Protein AF-A0A5E4J8G8-F1 (afdb_monomer_lite)

Radius of gyration: 19.4 Å; chains: 1; bounding box: 41×57×47 Å

Secondary structure (DSSP, 8-state):
----GGGSEEEEE-GGGPBPTTTHHHHHTTS-BPPHHHHHIIIIISGGGGGSGGG-SEEEEEEEEE-STTPBP-SEEEEE-TTT--EEEEEPPGGGTT-BSEEEEESS-EEEEETTEEEEE--GGG-EEEES--S-SSEEEEEPTTT--EESS-----TTEEEEEE-SSEEEEEEES-S-GGGTT-EEEESS-TTS-BEEEEETTTHHHHHHHHHHHHHHHH-HHHHHHHHHHHHHS-GGGHHHHHHHHHHHHT-

Structure (mmCIF, N/CA/C/O backbone):
data_AF-A0A5E4J8G8-F1
#
_entry.id   AF-A0A5E4J8G8-F1
#
loop_
_atom_site.group_PDB
_atom_site.id
_atom_site.type_symbol
_atom_site.label_atom_id
_atom_site.label_alt_id
_atom_site.label_comp_id
_atom_site.label_asym_id
_atom_site.label_entity_id
_atom_site.label_seq_id
_atom_site.pdbx_PDB_ins_code
_atom_site.Cartn_x
_atom_site.Cartn_y
_atom_site.Cartn_z
_atom_site.occupancy
_atom_site.B_iso_or_equiv
_atom_site.auth_seq_id
_atom_site.auth_comp_id
_atom_site.auth_asym_id
_atom_site.auth_atom_id
_atom_site.pdbx_PDB_model_num
ATOM 1 N N . MET A 1 1 ? 11.060 -12.277 -26.340 1.00 35.50 1 MET A N 1
ATOM 2 C CA . MET A 1 1 ? 10.698 -11.388 -25.218 1.00 35.50 1 MET A CA 1
ATOM 3 C C . MET A 1 1 ? 11.953 -11.202 -24.374 1.00 35.50 1 MET A C 1
ATOM 5 O O . MET A 1 1 ? 12.345 -12.137 -23.694 1.00 35.50 1 MET A O 1
ATOM 9 N N . GLN A 1 2 ? 12.679 -10.094 -24.555 1.00 32.16 2 GLN A N 1
ATOM 10 C CA . GLN A 1 2 ? 13.928 -9.832 -23.828 1.00 32.16 2 GLN A CA 1
ATOM 11 C C . GLN A 1 2 ? 13.583 -9.299 -22.437 1.00 32.16 2 GLN A C 1
ATOM 13 O O . GLN A 1 2 ? 13.116 -8.170 -22.303 1.00 32.16 2 GLN A O 1
ATOM 18 N N . THR A 1 3 ? 13.793 -10.118 -21.411 1.00 42.59 3 THR A N 1
ATOM 19 C CA . THR A 1 3 ? 13.737 -9.719 -20.004 1.00 42.59 3 THR A CA 1
ATOM 20 C C . THR A 1 3 ? 14.725 -8.572 -19.796 1.00 42.59 3 THR A C 1
ATOM 22 O O . THR A 1 3 ? 15.921 -8.721 -20.042 1.00 42.59 3 THR A O 1
ATOM 25 N N . MET A 1 4 ? 14.235 -7.395 -19.404 1.00 46.62 4 MET A N 1
ATOM 26 C CA . MET A 1 4 ? 15.066 -6.206 -19.210 1.00 46.62 4 MET A CA 1
ATOM 27 C C . MET A 1 4 ? 15.938 -6.343 -17.955 1.00 46.62 4 MET A C 1
ATOM 29 O O . MET A 1 4 ? 15.630 -5.813 -16.897 1.00 46.62 4 MET A O 1
ATOM 33 N N . GLU A 1 5 ? 17.066 -7.037 -18.084 1.00 45.59 5 GLU A N 1
ATOM 34 C CA . GLU A 1 5 ? 18.046 -7.258 -17.009 1.00 45.59 5 GLU A CA 1
ATOM 35 C C . GLU A 1 5 ? 18.854 -6.012 -16.623 1.00 45.59 5 GLU A C 1
ATOM 37 O O . GLU A 1 5 ? 19.586 -6.013 -15.635 1.00 45.59 5 GLU A O 1
ATOM 42 N N . LYS A 1 6 ? 18.757 -4.914 -17.379 1.00 43.12 6 LYS A N 1
ATOM 43 C CA . LYS A 1 6 ? 19.804 -3.887 -17.334 1.00 43.12 6 LYS A CA 1
ATOM 44 C C . LYS A 1 6 ? 19.849 -2.977 -16.101 1.00 43.12 6 LYS A C 1
ATOM 46 O O . LYS A 1 6 ? 20.799 -2.203 -16.033 1.00 43.12 6 LYS A O 1
ATOM 51 N N . ARG A 1 7 ? 18.905 -2.993 -15.145 1.00 53.03 7 ARG A N 1
ATOM 52 C CA . ARG A 1 7 ? 18.887 -1.975 -14.057 1.00 53.03 7 ARG A CA 1
ATOM 53 C C . ARG A 1 7 ? 18.301 -2.412 -12.703 1.00 53.03 7 ARG A C 1
ATOM 55 O O . ARG A 1 7 ? 17.607 -1.633 -12.063 1.00 53.03 7 ARG A O 1
ATOM 62 N N . GLY A 1 8 ? 18.584 -3.627 -12.232 1.00 62.94 8 GLY A N 1
ATOM 63 C CA . GLY A 1 8 ? 18.336 -3.985 -10.820 1.00 62.94 8 GLY A CA 1
ATOM 64 C C . GLY A 1 8 ? 16.870 -4.220 -10.419 1.00 62.94 8 GLY A C 1
ATOM 65 O O . GLY A 1 8 ? 16.613 -4.621 -9.288 1.00 62.94 8 GLY A O 1
ATOM 66 N N . VAL A 1 9 ? 15.928 -4.068 -11.350 1.00 65.75 9 VAL A N 1
ATOM 67 C CA . VAL A 1 9 ? 14.512 -4.428 -11.198 1.00 65.75 9 VAL A CA 1
ATOM 68 C C . VAL A 1 9 ? 14.162 -5.431 -12.288 1.00 65.75 9 VAL A C 1
ATOM 70 O O . VAL A 1 9 ? 14.496 -5.213 -13.452 1.00 65.75 9 VAL A O 1
ATOM 73 N N . ARG A 1 10 ? 13.508 -6.529 -11.915 1.00 69.81 10 ARG A N 1
ATOM 74 C CA . ARG A 1 10 ? 12.867 -7.450 -12.858 1.00 69.81 10 ARG A CA 1
ATOM 75 C C . ARG A 1 10 ? 11.380 -7.503 -12.551 1.00 69.81 10 ARG A C 1
ATOM 77 O O . ARG A 1 10 ? 10.935 -7.120 -11.472 1.00 69.81 10 ARG A O 1
ATOM 84 N N . VAL A 1 11 ? 10.599 -7.939 -13.527 1.00 66.44 11 VAL A N 1
ATOM 85 C CA . VAL A 1 11 ? 9.150 -7.947 -13.390 1.00 66.44 11 VAL A CA 1
ATOM 86 C C . VAL A 1 11 ? 8.630 -9.363 -13.286 1.00 66.44 11 VAL A C 1
ATOM 88 O O . VAL A 1 11 ? 9.086 -10.231 -14.027 1.00 66.44 11 VAL A O 1
ATOM 91 N N . LEU A 1 12 ? 7.717 -9.584 -12.339 1.00 68.69 12 LEU A N 1
ATOM 92 C CA . LEU A 1 12 ? 7.226 -10.919 -12.026 1.00 68.69 12 LEU A CA 1
ATOM 93 C C . LEU A 1 12 ? 5.851 -11.189 -12.637 1.00 68.69 12 LEU A C 1
ATOM 95 O O . LEU A 1 12 ? 5.636 -12.288 -13.134 1.00 68.69 12 LEU A O 1
ATOM 99 N N . VAL A 1 13 ? 4.943 -10.202 -12.627 1.00 78.12 13 VAL A N 1
ATOM 100 C CA . VAL A 1 13 ? 3.568 -10.380 -13.125 1.00 78.12 13 VAL A CA 1
ATOM 101 C C . VAL A 1 13 ? 3.094 -9.128 -13.884 1.00 78.12 13 VAL A C 1
ATOM 103 O O . VAL A 1 13 ? 3.067 -8.049 -13.280 1.00 78.12 13 VAL A O 1
ATOM 106 N N . PRO A 1 14 ? 2.736 -9.223 -15.182 1.00 82.38 14 PRO A N 1
ATOM 107 C CA . PRO A 1 14 ? 2.094 -8.136 -15.930 1.00 82.38 14 PRO A CA 1
ATOM 108 C C . PRO A 1 14 ? 0.694 -7.841 -15.411 1.00 82.38 14 PRO A C 1
ATOM 110 O O . PRO A 1 14 ? 0.034 -8.709 -14.847 1.00 82.38 14 PRO A O 1
ATOM 113 N N . CYS A 1 15 ? 0.209 -6.613 -15.621 1.00 80.50 15 CYS A N 1
ATOM 114 C CA . CYS A 1 1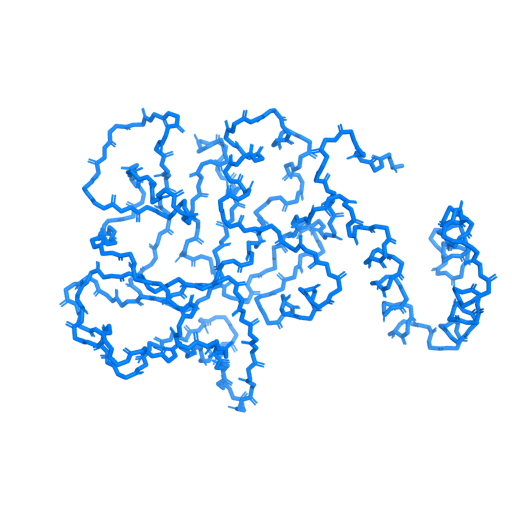5 ? -1.117 -6.227 -15.137 1.00 80.50 15 CYS A CA 1
ATOM 115 C C . CYS A 1 15 ? -2.231 -7.084 -15.774 1.00 80.50 15 CYS A C 1
ATOM 117 O O . CYS A 1 15 ? -3.234 -7.362 -15.121 1.00 80.50 15 CYS A O 1
ATOM 119 N N . SER A 1 16 ? -2.030 -7.579 -17.004 1.00 77.81 16 SER A N 1
ATOM 120 C CA . SER A 1 16 ? -2.937 -8.522 -17.682 1.00 77.81 16 SER A CA 1
ATOM 121 C C . SER A 1 16 ? -3.083 -9.868 -16.965 1.00 77.81 16 SER A C 1
ATOM 123 O O . SER A 1 16 ? -4.095 -10.542 -17.129 1.00 77.81 16 SER A O 1
ATOM 125 N N . GLU A 1 17 ? -2.088 -10.251 -16.165 1.00 82.56 17 GLU A N 1
ATOM 126 C CA . GLU A 1 17 ? -2.065 -11.471 -15.349 1.00 82.56 17 GLU A CA 1
ATOM 127 C C . GLU A 1 17 ? -2.097 -11.142 -13.850 1.00 82.56 17 GLU A C 1
ATOM 129 O O . GLU A 1 17 ? -1.763 -11.989 -13.024 1.00 82.56 17 GLU A O 1
ATOM 134 N N . GLY A 1 18 ? -2.467 -9.903 -13.501 1.00 87.56 18 GLY A N 1
ATOM 135 C CA . GLY A 1 18 ? -2.220 -9.305 -12.195 1.00 87.56 18 GLY A CA 1
ATOM 136 C C . GLY A 1 18 ? -2.651 -10.168 -11.012 1.00 87.56 18 GLY A C 1
ATOM 137 O O . GLY A 1 18 ? -3.544 -11.011 -11.113 1.00 87.56 18 GLY A O 1
ATOM 138 N N . VAL A 1 19 ? -2.036 -9.931 -9.862 1.00 93.31 19 VAL A N 1
ATOM 139 C CA . VAL A 1 19 ? -2.363 -10.609 -8.605 1.00 93.31 19 VAL A CA 1
ATOM 140 C C . VAL A 1 19 ? -3.305 -9.750 -7.778 1.00 93.31 19 VAL A C 1
ATOM 142 O O . VAL A 1 19 ? -3.278 -8.518 -7.852 1.00 93.31 19 VAL A O 1
ATOM 145 N N . THR A 1 20 ? -4.141 -10.387 -6.974 1.00 94.69 20 THR A N 1
ATOM 146 C CA . THR A 1 20 ? -4.910 -9.688 -5.944 1.00 94.69 20 THR A CA 1
ATOM 147 C C . THR A 1 20 ? -4.050 -9.447 -4.700 1.00 94.69 20 THR A C 1
ATOM 149 O O . THR A 1 20 ? -2.960 -10.006 -4.537 1.00 94.69 20 THR A O 1
ATOM 152 N N . ALA A 1 21 ? -4.554 -8.639 -3.770 1.00 92.69 21 ALA A N 1
ATOM 153 C CA . ALA A 1 21 ? -3.892 -8.417 -2.491 1.00 92.69 21 ALA A CA 1
ATOM 154 C C . ALA A 1 21 ? -3.740 -9.699 -1.649 1.00 92.69 21 ALA A C 1
ATOM 156 O O . ALA A 1 21 ? -2.840 -9.760 -0.811 1.00 92.69 21 ALA A O 1
ATOM 157 N N . ASP A 1 22 ? -4.611 -10.701 -1.829 1.00 92.31 22 ASP A N 1
ATOM 158 C CA . ASP A 1 22 ? -4.564 -11.945 -1.049 1.00 92.31 22 ASP A CA 1
ATOM 159 C C . ASP A 1 22 ? -3.489 -12.932 -1.543 1.00 92.31 22 ASP A C 1
ATOM 161 O O . ASP A 1 22 ? -2.942 -13.701 -0.750 1.00 92.31 22 ASP A O 1
ATOM 165 N N . GLU A 1 23 ? -3.121 -12.838 -2.823 1.00 91.56 23 GLU A N 1
ATOM 166 C CA . GLU A 1 23 ? -2.067 -13.617 -3.480 1.00 91.56 23 GLU A CA 1
ATOM 167 C C . GLU A 1 23 ? -0.664 -13.057 -3.164 1.00 91.56 23 GLU A C 1
ATOM 169 O O . GLU A 1 23 ? 0.328 -13.795 -3.171 1.00 91.56 23 GLU A O 1
ATOM 174 N N . LEU A 1 24 ? -0.570 -11.766 -2.821 1.00 91.06 24 LEU A N 1
ATOM 175 C CA . LEU A 1 24 ? 0.688 -11.037 -2.633 1.00 91.06 24 LEU A CA 1
ATOM 176 C C . LEU A 1 24 ? 1.645 -11.643 -1.578 1.00 91.06 24 LEU A C 1
ATOM 178 O O . LEU A 1 24 ? 2.831 -11.775 -1.884 1.00 91.06 24 LEU A O 1
ATOM 182 N N . PRO A 1 25 ? 1.209 -12.087 -0.379 1.00 92.00 25 PRO A N 1
ATOM 183 C CA . PRO A 1 25 ? 2.123 -12.689 0.598 1.00 92.00 25 PRO A CA 1
ATOM 184 C C . PRO A 1 25 ? 2.747 -14.002 0.129 1.00 92.00 25 PRO A C 1
ATOM 186 O O . PRO A 1 25 ? 3.848 -14.342 0.555 1.00 92.00 25 PRO A O 1
ATOM 189 N N . THR A 1 26 ? 2.058 -14.768 -0.721 1.00 88.88 26 THR A N 1
ATOM 190 C CA . THR A 1 26 ? 2.632 -15.987 -1.307 1.00 88.88 26 THR A CA 1
ATOM 191 C C . THR A 1 26 ? 3.785 -15.620 -2.228 1.00 88.88 26 THR A C 1
ATOM 193 O O . THR A 1 26 ? 4.854 -16.215 -2.132 1.00 88.88 26 THR A O 1
ATOM 196 N N . LEU A 1 27 ? 3.603 -14.576 -3.037 1.00 87.88 27 LEU A N 1
ATOM 197 C CA . LEU A 1 27 ? 4.636 -14.051 -3.921 1.00 87.88 27 LEU A CA 1
ATOM 198 C C . LEU A 1 27 ? 5.852 -13.530 -3.145 1.00 87.88 27 LEU A C 1
ATOM 200 O O . LEU A 1 27 ? 6.992 -13.840 -3.490 1.00 87.88 27 LEU A O 1
ATOM 204 N N . MET A 1 28 ? 5.604 -12.807 -2.049 1.00 91.38 28 MET A N 1
ATOM 205 C CA . MET A 1 28 ? 6.639 -12.253 -1.168 1.00 91.38 28 MET A CA 1
ATOM 206 C C . MET A 1 28 ? 7.515 -13.321 -0.491 1.00 91.38 28 MET A C 1
ATOM 208 O O . MET A 1 28 ? 8.618 -13.009 -0.058 1.00 91.38 28 MET A O 1
ATOM 212 N N . LYS A 1 29 ? 7.067 -14.583 -0.403 1.00 88.44 29 LYS A N 1
ATOM 213 C CA . LYS A 1 29 ? 7.901 -15.692 0.107 1.00 88.44 29 LYS A CA 1
ATOM 214 C C . LYS A 1 29 ? 8.973 -16.133 -0.882 1.00 88.44 29 LYS A C 1
ATOM 216 O O . LYS A 1 29 ? 9.964 -16.729 -0.475 1.00 88.44 29 LYS A O 1
ATOM 221 N N . THR A 1 30 ? 8.737 -15.902 -2.168 1.00 83.75 30 THR A N 1
ATOM 222 C CA . THR A 1 30 ? 9.605 -16.369 -3.255 1.00 83.75 30 THR A CA 1
ATOM 223 C C . THR A 1 30 ? 10.346 -15.233 -3.944 1.00 83.75 30 THR A C 1
ATOM 225 O O . THR A 1 30 ? 11.335 -15.490 -4.618 1.00 83.75 30 THR A O 1
ATOM 228 N N . ALA A 1 31 ? 9.887 -13.988 -3.790 1.00 87.12 31 ALA A N 1
ATOM 229 C CA . ALA A 1 31 ? 10.445 -12.832 -4.473 1.00 87.12 31 ALA A CA 1
ATOM 230 C C . ALA A 1 31 ? 10.468 -11.585 -3.583 1.00 87.12 31 ALA A C 1
ATOM 232 O O . ALA A 1 31 ? 9.534 -11.325 -2.821 1.00 87.12 31 ALA A O 1
ATOM 233 N N . ASN A 1 32 ? 11.490 -10.748 -3.768 1.00 89.81 32 ASN A N 1
ATOM 234 C CA . ASN A 1 32 ? 11.564 -9.432 -3.142 1.00 89.81 32 ASN A CA 1
ATOM 235 C C . ASN A 1 32 ? 10.720 -8.426 -3.925 1.00 89.81 32 ASN A C 1
ATOM 237 O O . ASN A 1 32 ? 11.218 -7.680 -4.768 1.00 89.81 32 ASN A O 1
ATOM 241 N N . VAL A 1 33 ? 9.415 -8.432 -3.650 1.00 92.88 33 VAL A N 1
ATOM 242 C CA . VAL A 1 33 ? 8.475 -7.428 -4.160 1.00 92.88 33 VAL A CA 1
ATOM 243 C C . VAL A 1 33 ? 8.900 -6.036 -3.705 1.00 92.88 33 VAL A C 1
ATOM 245 O O . VAL A 1 33 ? 9.246 -5.840 -2.537 1.00 92.88 33 VAL A O 1
ATOM 248 N N . LEU A 1 34 ? 8.859 -5.069 -4.623 1.00 94.69 34 LEU A N 1
ATOM 249 C CA . LEU A 1 34 ? 9.299 -3.709 -4.338 1.00 94.69 34 LEU A CA 1
ATOM 250 C C . LEU A 1 34 ? 8.417 -3.030 -3.283 1.00 94.69 34 LEU A C 1
ATOM 252 O O . LEU A 1 34 ? 7.183 -3.111 -3.303 1.00 94.69 34 LEU A O 1
ATOM 256 N N . THR A 1 35 ? 9.061 -2.302 -2.376 1.00 95.06 35 THR A N 1
ATOM 257 C CA . THR A 1 35 ? 8.400 -1.390 -1.439 1.00 95.06 35 THR A CA 1
ATOM 258 C C . THR A 1 35 ? 7.847 -0.171 -2.152 1.00 95.06 35 THR A C 1
ATOM 260 O O . THR A 1 35 ? 8.297 0.197 -3.240 1.00 95.06 35 THR A O 1
ATOM 263 N N . ASN A 1 36 ? 6.929 0.542 -1.503 1.00 94.12 36 ASN A N 1
ATOM 264 C CA . ASN A 1 36 ? 6.445 1.816 -2.016 1.00 94.12 36 ASN A CA 1
ATOM 265 C C . ASN A 1 36 ? 7.588 2.826 -2.261 1.00 94.12 36 ASN A C 1
ATOM 267 O O . ASN A 1 36 ? 7.577 3.557 -3.253 1.00 94.12 36 ASN A O 1
ATOM 271 N N . LYS A 1 37 ? 8.627 2.820 -1.418 1.00 91.88 37 LYS A N 1
ATOM 272 C CA . LYS A 1 37 ? 9.813 3.661 -1.616 1.00 91.88 37 LYS A CA 1
ATOM 273 C C . LYS A 1 37 ? 10.660 3.224 -2.811 1.00 91.88 37 LYS A C 1
ATOM 275 O O . LYS A 1 37 ? 11.142 4.064 -3.562 1.00 91.88 37 LYS A O 1
ATOM 280 N N . GLN A 1 38 ? 10.824 1.926 -3.030 1.00 92.81 38 GLN A N 1
ATOM 281 C CA . GLN A 1 38 ? 11.533 1.416 -4.205 1.00 92.81 38 GLN A CA 1
ATOM 282 C C . GLN A 1 38 ? 10.769 1.717 -5.498 1.00 92.81 38 GLN A C 1
ATOM 284 O O . GLN A 1 38 ? 11.379 2.054 -6.511 1.00 92.81 38 GLN A O 1
ATOM 289 N N . PHE A 1 39 ? 9.435 1.703 -5.452 1.00 91.75 39 PHE A N 1
ATOM 290 C CA . PHE A 1 39 ? 8.609 2.202 -6.548 1.00 91.75 39 PHE A CA 1
ATOM 291 C C . PHE A 1 39 ? 8.888 3.675 -6.866 1.00 91.75 39 PHE A C 1
ATOM 293 O O . PHE A 1 39 ? 8.919 4.020 -8.041 1.00 91.75 39 PHE A O 1
ATOM 300 N N . ASP A 1 40 ? 9.141 4.544 -5.880 1.00 89.88 40 ASP A N 1
ATOM 301 C CA . ASP A 1 40 ? 9.533 5.936 -6.160 1.00 89.88 40 ASP A CA 1
ATOM 302 C C . ASP A 1 40 ? 10.813 6.011 -6.994 1.00 89.88 40 ASP A C 1
ATOM 304 O O . ASP A 1 40 ? 10.872 6.762 -7.968 1.00 89.88 40 ASP A O 1
ATOM 308 N N . HIS A 1 41 ? 11.810 5.193 -6.664 1.00 88.12 41 HIS A N 1
ATOM 309 C CA . HIS A 1 41 ? 13.053 5.146 -7.424 1.00 88.12 41 HIS A CA 1
ATOM 310 C C . HIS A 1 41 ? 12.807 4.741 -8.890 1.00 88.12 41 HIS A C 1
ATOM 312 O O . HIS A 1 41 ? 13.274 5.390 -9.829 1.00 88.12 41 HIS A O 1
ATOM 318 N N . VAL A 1 42 ? 11.999 3.700 -9.107 1.00 87.75 42 VAL A N 1
ATOM 319 C CA . VAL A 1 42 ? 11.663 3.200 -10.451 1.00 87.75 42 VAL A CA 1
ATOM 320 C C . VAL A 1 42 ? 10.807 4.191 -11.240 1.00 87.75 42 VAL A C 1
ATOM 322 O O . VAL A 1 42 ? 11.051 4.413 -12.426 1.00 87.75 42 VAL A O 1
ATOM 325 N N . LEU A 1 43 ? 9.790 4.762 -10.595 1.00 86.88 43 LEU A N 1
ATOM 326 C CA . LEU A 1 43 ? 8.740 5.531 -11.259 1.00 86.88 43 LEU A CA 1
ATOM 327 C C . LEU A 1 43 ? 9.057 7.020 -11.398 1.00 86.88 43 LEU A C 1
ATOM 329 O O . LEU A 1 43 ? 8.521 7.675 -12.290 1.00 86.88 43 LEU A O 1
ATOM 333 N N . VAL A 1 44 ? 9.884 7.569 -10.509 1.00 83.06 44 VAL A N 1
ATOM 334 C CA . VAL A 1 44 ? 10.091 9.018 -10.385 1.00 83.06 44 VAL A CA 1
ATOM 335 C C . VAL A 1 44 ? 11.538 9.409 -10.650 1.00 83.06 44 VAL A C 1
ATOM 337 O O . VAL A 1 44 ? 11.776 10.404 -11.331 1.00 83.06 44 VAL A O 1
ATOM 340 N N . GLU A 1 45 ? 12.493 8.641 -10.129 1.00 81.25 45 GLU A N 1
ATOM 341 C CA . GLU A 1 45 ? 13.914 9.020 -10.128 1.00 81.25 45 GLU A CA 1
ATOM 342 C C . GLU A 1 45 ? 14.686 8.498 -11.348 1.00 81.25 45 GLU A C 1
ATOM 344 O O . GLU A 1 45 ? 15.791 8.959 -11.631 1.00 81.25 45 GLU A O 1
ATOM 349 N N . THR A 1 46 ? 14.115 7.551 -12.094 1.00 82.50 46 THR A N 1
ATOM 350 C CA . THR A 1 46 ? 14.762 6.926 -13.254 1.00 82.50 46 THR A CA 1
ATOM 351 C C . THR A 1 46 ? 13.834 6.889 -14.465 1.00 82.50 46 THR A C 1
ATOM 353 O O . THR A 1 46 ? 12.630 7.063 -14.345 1.00 82.50 46 THR A O 1
ATOM 356 N N . ASP A 1 47 ? 14.380 6.609 -15.650 1.00 80.69 47 ASP A N 1
ATOM 357 C CA . ASP A 1 47 ? 13.595 6.353 -16.869 1.00 80.69 47 ASP A CA 1
ATOM 358 C C . ASP A 1 47 ? 13.045 4.913 -16.960 1.00 80.69 47 ASP A C 1
ATOM 360 O O . ASP A 1 47 ? 12.445 4.547 -17.974 1.00 80.69 47 ASP A O 1
ATOM 364 N N . ILE A 1 48 ? 13.249 4.080 -15.929 1.00 81.38 48 ILE A N 1
ATOM 365 C CA . ILE A 1 48 ? 12.833 2.665 -15.929 1.00 81.38 48 ILE A CA 1
ATOM 366 C C . ILE A 1 48 ? 11.309 2.543 -16.041 1.00 81.38 48 ILE A C 1
ATOM 368 O O . ILE A 1 48 ? 10.816 1.595 -16.651 1.00 81.38 48 ILE A O 1
ATOM 372 N N . TRP A 1 49 ? 10.553 3.522 -15.540 1.00 83.94 49 TRP A N 1
ATOM 373 C CA . TRP A 1 49 ? 9.093 3.555 -15.651 1.00 83.94 49 TRP A CA 1
ATOM 374 C C . TRP A 1 49 ? 8.579 3.325 -17.081 1.00 83.94 49 TRP A C 1
ATOM 376 O O . TRP A 1 49 ? 7.582 2.632 -17.256 1.00 83.94 49 TRP A O 1
ATOM 386 N N . LYS A 1 50 ? 9.287 3.825 -18.109 1.00 83.62 50 LYS A N 1
ATOM 387 C CA . LYS A 1 50 ? 8.913 3.654 -19.527 1.00 83.62 50 LYS A CA 1
ATOM 388 C C . LYS A 1 50 ? 8.895 2.187 -19.942 1.00 83.62 50 LYS A C 1
ATOM 390 O O . LYS A 1 50 ? 8.047 1.780 -20.725 1.00 83.62 50 LYS A O 1
ATOM 395 N N . SER A 1 51 ? 9.833 1.404 -19.415 1.00 81.50 51 SER A N 1
ATOM 396 C CA . SER A 1 51 ? 9.937 -0.030 -19.686 1.00 81.50 51 SER A CA 1
ATOM 397 C C . SER A 1 51 ? 8.988 -0.891 -18.866 1.00 81.50 51 SER A C 1
ATOM 399 O O . SER A 1 51 ? 8.786 -2.045 -19.221 1.00 81.50 51 SER A O 1
ATOM 401 N N . VAL A 1 52 ? 8.425 -0.361 -17.777 1.00 84.19 52 VAL A N 1
ATOM 402 C CA . VAL A 1 52 ? 7.547 -1.138 -16.892 1.00 84.19 52 VAL A CA 1
ATOM 403 C C . VAL A 1 52 ? 6.077 -0.717 -16.975 1.00 84.19 52 VAL A C 1
ATOM 405 O O . VAL A 1 52 ? 5.281 -1.146 -16.149 1.00 84.19 52 VAL A O 1
ATOM 408 N N . MET A 1 53 ? 5.691 0.092 -17.967 1.00 84.31 53 MET A N 1
ATOM 409 C CA . MET A 1 53 ? 4.319 0.609 -18.078 1.00 84.31 53 MET A CA 1
ATOM 410 C C . MET A 1 53 ? 3.253 -0.488 -18.190 1.00 84.31 53 MET A C 1
ATOM 412 O O . MET A 1 53 ? 2.199 -0.349 -17.588 1.00 84.31 53 MET A O 1
ATOM 416 N N . GLU A 1 54 ? 3.5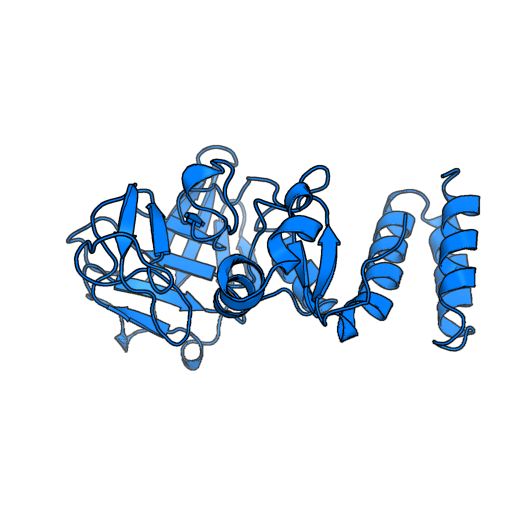19 -1.584 -18.907 1.00 83.81 54 GLU A N 1
ATOM 417 C CA . GLU A 1 54 ? 2.562 -2.699 -19.077 1.00 83.81 54 GLU A CA 1
ATOM 418 C C . GLU A 1 54 ? 2.272 -3.479 -17.778 1.00 83.81 54 GLU A C 1
ATOM 420 O O . GLU A 1 54 ? 1.333 -4.272 -17.695 1.00 83.81 54 GLU A O 1
ATOM 425 N N . TYR A 1 55 ? 3.083 -3.250 -16.745 1.00 87.44 55 TYR A N 1
ATOM 426 C CA . TYR A 1 55 ? 2.948 -3.875 -15.433 1.00 87.44 55 TYR A CA 1
ATOM 427 C C . TYR A 1 55 ? 2.272 -2.948 -14.426 1.00 87.44 55 TYR A C 1
ATOM 429 O O . TYR A 1 55 ? 2.043 -3.359 -13.292 1.00 87.44 55 TYR A O 1
ATOM 437 N N . LEU A 1 56 ? 1.984 -1.705 -14.819 1.00 89.31 56 LEU A N 1
ATOM 438 C CA . LEU A 1 56 ? 1.308 -0.726 -13.987 1.00 89.31 56 LEU A CA 1
ATOM 439 C C . LEU A 1 56 ? -0.200 -0.691 -14.316 1.00 89.31 56 LEU A C 1
ATOM 441 O O . LEU A 1 56 ? -0.567 -0.883 -15.476 1.00 89.31 56 LEU A O 1
ATOM 445 N N . PRO A 1 57 ? -1.067 -0.417 -13.324 1.00 92.19 57 PRO A N 1
ATOM 446 C CA . PRO A 1 57 ? -0.744 -0.282 -11.906 1.00 92.19 57 PRO A CA 1
ATOM 447 C C . PRO A 1 57 ? -0.234 -1.593 -11.301 1.00 92.19 57 PRO A C 1
ATOM 449 O O . PRO A 1 57 ? -0.616 -2.690 -11.711 1.00 92.19 57 PRO A O 1
ATOM 452 N N . ALA A 1 58 ? 0.648 -1.457 -10.316 1.00 93.94 58 ALA A N 1
ATOM 453 C CA . ALA A 1 58 ? 1.273 -2.573 -9.626 1.00 93.94 58 ALA A CA 1
ATOM 454 C C . ALA A 1 58 ? 1.073 -2.477 -8.116 1.00 93.94 58 ALA A C 1
ATOM 456 O O . ALA A 1 58 ? 1.138 -1.387 -7.538 1.00 93.94 58 ALA A O 1
ATOM 457 N N . TRP A 1 59 ? 0.894 -3.621 -7.462 1.00 96.12 59 TRP A N 1
ATOM 458 C CA . TRP A 1 59 ? 0.965 -3.688 -6.010 1.00 96.12 59 TRP A CA 1
ATOM 459 C C . TRP A 1 59 ? 2.407 -3.496 -5.541 1.00 96.12 59 TRP A C 1
ATOM 461 O O . TRP A 1 59 ? 3.338 -4.134 -6.035 1.00 96.12 59 TRP A O 1
ATOM 471 N N . SER A 1 60 ? 2.580 -2.642 -4.538 1.00 95.81 60 SER A N 1
ATOM 472 C CA . SER A 1 60 ? 3.784 -2.644 -3.710 1.00 95.81 60 SER A CA 1
ATOM 473 C C . SER A 1 60 ? 3.631 -3.618 -2.547 1.00 95.81 60 SER A C 1
ATOM 475 O O . SER A 1 60 ? 2.514 -3.935 -2.132 1.00 95.81 60 SER A O 1
ATOM 477 N N . ARG A 1 61 ? 4.750 -4.030 -1.941 1.00 95.62 61 ARG A N 1
ATOM 478 C CA . ARG A 1 61 ? 4.721 -4.789 -0.680 1.00 95.62 61 ARG A CA 1
ATOM 479 C C . ARG A 1 61 ? 4.366 -3.942 0.547 1.00 95.62 61 ARG A C 1
ATOM 481 O O . ARG A 1 61 ? 4.597 -4.367 1.669 1.00 95.62 61 ARG A O 1
ATOM 488 N N . THR A 1 62 ? 3.847 -2.733 0.365 1.00 97.62 62 THR A N 1
ATOM 489 C CA . THR A 1 62 ? 3.476 -1.842 1.464 1.00 97.62 62 THR A CA 1
ATOM 490 C C . THR A 1 62 ? 1.984 -1.996 1.749 1.00 97.62 62 THR A C 1
ATOM 492 O O . THR A 1 62 ? 1.143 -1.626 0.931 1.00 97.62 62 THR A O 1
ATOM 495 N N . MET A 1 63 ? 1.649 -2.540 2.916 1.00 98.00 63 MET A N 1
ATOM 496 C CA . MET A 1 63 ? 0.288 -2.647 3.436 1.00 98.00 63 MET A CA 1
ATOM 497 C C . MET A 1 63 ? -0.056 -1.401 4.245 1.00 98.00 63 MET A C 1
ATOM 499 O O . MET A 1 63 ? 0.759 -0.918 5.033 1.00 98.00 63 MET A O 1
ATOM 503 N N . THR A 1 64 ? -1.275 -0.893 4.077 1.00 98.56 64 THR A N 1
ATOM 504 C CA . THR A 1 64 ? -1.736 0.296 4.798 1.00 98.56 64 THR A CA 1
ATOM 505 C C . THR A 1 64 ? -3.090 0.104 5.457 1.00 98.56 64 THR A C 1
ATOM 507 O O . THR A 1 64 ? -3.904 -0.719 5.032 1.00 98.56 64 THR A O 1
ATOM 510 N N . GLY A 1 65 ? -3.335 0.890 6.503 1.00 98.62 65 GLY A N 1
ATOM 511 C CA . GLY A 1 65 ? -4.626 0.976 7.168 1.00 98.62 65 GLY A CA 1
ATOM 512 C C . GLY A 1 65 ? -4.900 2.389 7.669 1.00 98.62 65 GLY A C 1
ATOM 513 O O . GLY A 1 65 ? -4.074 2.974 8.366 1.00 98.62 65 GLY A O 1
ATOM 514 N N . TYR A 1 66 ? -6.073 2.937 7.360 1.00 98.69 66 TYR A N 1
ATOM 515 C CA . TYR A 1 66 ? -6.517 4.224 7.903 1.00 98.69 66 TYR A CA 1
ATOM 516 C C . TYR A 1 66 ? -8.045 4.300 8.028 1.00 98.69 66 TYR A C 1
ATOM 518 O O . TYR A 1 66 ? -8.789 3.477 7.489 1.00 98.69 66 TYR A O 1
ATOM 526 N N . THR A 1 67 ? -8.517 5.306 8.764 1.00 98.12 67 THR A N 1
ATOM 527 C CA . THR A 1 67 ? -9.943 5.575 9.003 1.00 98.12 67 THR A CA 1
ATOM 528 C C . THR A 1 67 ? -10.376 6.896 8.360 1.00 98.12 67 THR A C 1
ATOM 530 O O . THR A 1 67 ? -9.545 7.647 7.852 1.00 98.12 67 THR A O 1
ATOM 533 N N . GLU A 1 68 ? -11.677 7.184 8.391 1.00 97.44 68 GLU A N 1
ATOM 534 C CA . GLU A 1 68 ? -12.239 8.452 7.911 1.00 97.44 68 GLU A CA 1
ATOM 535 C C . GLU A 1 68 ? -11.556 9.666 8.571 1.00 97.44 68 GLU A C 1
ATOM 537 O O . GLU A 1 68 ? -11.194 9.603 9.755 1.00 97.44 68 GLU A O 1
ATOM 542 N N . PRO A 1 69 ? -11.443 10.805 7.862 1.00 96.75 69 PRO A N 1
ATOM 543 C CA . PRO A 1 69 ? -10.966 12.054 8.445 1.00 96.75 69 PRO A CA 1
ATOM 544 C C . PRO A 1 69 ? -11.641 12.382 9.784 1.00 96.75 69 PRO A C 1
ATOM 546 O O . PRO A 1 69 ? -12.858 12.312 9.946 1.00 96.75 69 PRO A O 1
ATOM 549 N N . GLY A 1 70 ? -10.834 12.726 10.783 1.00 97.25 70 GLY A N 1
ATOM 550 C CA . GLY A 1 70 ? -11.261 13.089 12.133 1.00 97.25 70 GLY A CA 1
ATOM 551 C C . GLY A 1 70 ? -11.639 11.915 13.044 1.00 97.25 70 GLY A C 1
ATOM 552 O O . GLY A 1 70 ? -11.742 12.120 14.266 1.00 97.25 70 GLY A O 1
ATOM 553 N N . ARG A 1 71 ? -11.804 10.693 12.512 1.00 98.12 71 ARG A N 1
ATOM 554 C CA . ARG A 1 71 ? -12.036 9.487 13.319 1.00 98.12 71 ARG A CA 1
ATOM 555 C C . ARG A 1 71 ? -10.745 9.039 13.997 1.00 98.12 71 ARG A C 1
ATOM 557 O O . ARG A 1 71 ? -9.645 9.195 13.476 1.00 98.12 71 ARG A O 1
ATOM 564 N N . ARG A 1 72 ? -10.904 8.480 15.196 1.00 98.25 72 ARG A N 1
ATOM 565 C CA . ARG A 1 72 ? -9.812 7.894 15.979 1.00 98.25 72 ARG A CA 1
ATOM 566 C C . ARG A 1 72 ? -9.613 6.428 15.611 1.00 98.25 72 ARG A C 1
ATOM 568 O O . ARG A 1 72 ? -10.597 5.726 15.389 1.00 98.25 72 ARG A O 1
ATOM 575 N N . PHE A 1 73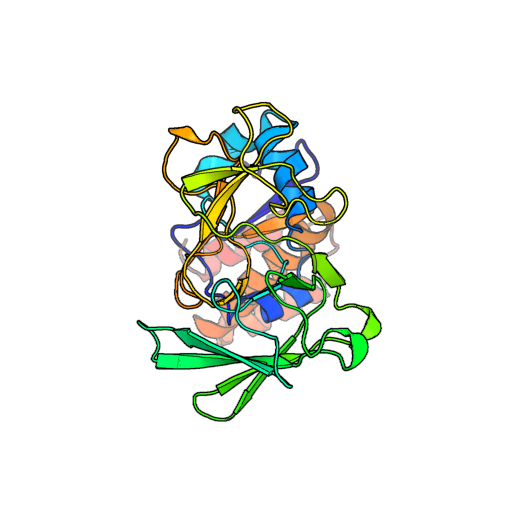 ? -8.373 5.954 15.644 1.00 98.62 73 PHE A N 1
ATOM 576 C CA . PHE A 1 73 ? -8.077 4.525 15.593 1.00 98.62 73 PHE A CA 1
ATOM 577 C C . PHE A 1 73 ? -8.636 3.806 16.827 1.00 98.62 73 PHE A C 1
ATOM 579 O O . PHE A 1 73 ? -8.476 4.277 17.960 1.00 98.62 73 PHE A O 1
ATOM 586 N N . GLY A 1 74 ? -9.297 2.671 16.589 1.00 98.38 74 GLY A N 1
ATOM 587 C CA . GLY A 1 74 ? -9.725 1.724 17.619 1.00 98.38 74 GLY A CA 1
ATOM 588 C C . GLY A 1 74 ? -8.634 0.698 17.930 1.00 98.38 74 GLY A C 1
ATOM 589 O O . GLY A 1 74 ? -7.448 0.989 17.809 1.00 98.38 74 GLY A O 1
ATOM 590 N N . SER A 1 75 ? -9.036 -0.512 18.323 1.00 98.38 75 SER A N 1
ATOM 591 C CA . SER A 1 75 ? -8.132 -1.666 18.465 1.00 98.38 75 SER A CA 1
ATOM 592 C C . SER A 1 75 ? -7.760 -2.312 17.126 1.00 98.38 75 SER A C 1
ATOM 594 O O . SER A 1 75 ? -6.730 -2.970 17.030 1.00 98.38 75 SER A O 1
ATOM 596 N N . ALA A 1 76 ? -8.588 -2.124 16.101 1.00 98.50 76 ALA A N 1
ATOM 597 C CA . ALA A 1 76 ? -8.353 -2.581 14.741 1.00 98.50 76 ALA A CA 1
ATOM 598 C C . ALA A 1 76 ? -8.949 -1.576 13.748 1.00 98.50 76 ALA A C 1
ATOM 600 O O . ALA A 1 76 ? -9.897 -0.851 14.070 1.00 98.50 76 ALA A O 1
ATOM 601 N N . LEU A 1 77 ? -8.394 -1.550 12.542 1.00 98.62 77 LEU A N 1
ATOM 602 C CA . LEU A 1 77 ? -8.983 -0.896 11.381 1.00 98.62 77 LEU A CA 1
ATOM 603 C C . LEU A 1 77 ? -9.664 -1.963 10.535 1.00 98.62 77 LEU A C 1
ATOM 605 O O . LEU A 1 77 ? -9.085 -3.020 10.296 1.00 98.62 77 LEU A O 1
ATOM 609 N N . GLU A 1 78 ? -10.887 -1.685 10.099 1.00 98.25 78 GLU A N 1
ATOM 610 C CA . GLU A 1 78 ? -11.680 -2.614 9.300 1.00 98.25 78 GLU A CA 1
ATOM 611 C C . GLU A 1 78 ? -12.151 -1.950 8.012 1.00 98.25 78 GLU A C 1
ATOM 613 O O . GLU A 1 78 ? -12.654 -0.818 8.003 1.00 98.25 78 GLU A O 1
ATOM 618 N N . TYR A 1 79 ? -12.029 -2.699 6.926 1.00 98.38 79 TYR A N 1
ATOM 619 C CA . TYR A 1 79 ? -12.489 -2.312 5.608 1.00 98.38 79 TYR A CA 1
ATOM 620 C C . TYR A 1 79 ? -13.167 -3.502 4.934 1.00 98.38 79 TYR A C 1
ATOM 622 O O . TYR A 1 79 ? -12.652 -4.616 4.970 1.00 98.38 79 TYR A O 1
ATOM 630 N N . THR A 1 80 ? -14.331 -3.271 4.335 1.00 98.25 80 THR A N 1
ATOM 631 C CA . THR A 1 80 ? -15.020 -4.282 3.535 1.00 98.25 80 THR A CA 1
ATOM 632 C C . THR A 1 80 ? -14.803 -3.942 2.077 1.00 98.25 80 THR A C 1
ATOM 634 O O . THR A 1 80 ? -15.239 -2.888 1.620 1.00 98.25 80 THR A O 1
ATOM 637 N N . ASP A 1 81 ? -14.120 -4.834 1.377 1.00 97.69 81 ASP A N 1
ATOM 638 C CA . ASP A 1 81 ? -13.969 -4.768 -0.066 1.00 97.69 81 ASP A CA 1
ATOM 639 C C . ASP A 1 81 ? -15.346 -4.971 -0.706 1.00 97.69 81 ASP A C 1
ATOM 641 O O . ASP A 1 81 ? -15.995 -5.998 -0.493 1.00 97.69 81 ASP A O 1
ATOM 645 N N . SER A 1 82 ? -15.817 -3.958 -1.432 1.00 96.81 82 SER A N 1
ATOM 646 C CA . SER A 1 82 ? -17.164 -3.929 -1.999 1.00 96.81 82 SER A CA 1
ATOM 647 C C . SER A 1 82 ? -17.389 -4.968 -3.092 1.00 96.81 82 SER A C 1
ATOM 649 O O . SER A 1 82 ? -18.533 -5.359 -3.305 1.00 96.81 82 SER A O 1
ATOM 651 N N . GLU A 1 83 ? -16.332 -5.422 -3.766 1.00 96.31 83 GLU A N 1
ATOM 652 C CA . GLU A 1 83 ? -16.441 -6.403 -4.846 1.00 96.31 83 GLU A CA 1
ATOM 653 C C . GLU A 1 83 ? -16.366 -7.832 -4.313 1.00 96.31 83 GLU A C 1
ATOM 655 O O . GLU A 1 83 ? -17.233 -8.656 -4.602 1.00 96.31 83 GLU A O 1
ATOM 660 N N . SER A 1 84 ? -15.366 -8.135 -3.481 1.00 96.31 84 SER A N 1
ATOM 661 C CA . SER A 1 84 ? -15.192 -9.493 -2.944 1.00 96.31 84 SER A CA 1
ATOM 662 C C . SER A 1 84 ? -16.059 -9.790 -1.715 1.00 96.31 84 SER A C 1
ATOM 664 O O . SER A 1 84 ? -16.255 -10.951 -1.346 1.00 96.31 84 SER A O 1
ATOM 666 N N . GLY A 1 85 ? -16.552 -8.753 -1.031 1.00 97.50 85 GLY A N 1
ATOM 667 C CA . GLY A 1 85 ? -17.253 -8.868 0.248 1.00 97.50 85 GLY A CA 1
ATOM 668 C C . GLY A 1 85 ? -16.359 -9.317 1.412 1.00 97.50 85 GLY A C 1
ATOM 669 O O . GLY A 1 85 ? -16.878 -9.678 2.475 1.00 97.50 85 GLY A O 1
ATOM 670 N N . LEU A 1 86 ? -15.033 -9.338 1.230 1.00 97.62 86 LEU A N 1
ATOM 671 C CA . LEU A 1 86 ? -14.074 -9.692 2.274 1.00 97.62 86 LEU A CA 1
ATOM 672 C C . LEU A 1 86 ? -13.855 -8.529 3.242 1.00 97.62 86 LEU A C 1
ATOM 674 O O . LEU A 1 86 ? -13.798 -7.364 2.853 1.00 97.62 86 LEU A O 1
ATOM 678 N N . ILE A 1 87 ? -13.697 -8.861 4.523 1.00 98.38 87 ILE A N 1
ATOM 679 C CA . ILE A 1 87 ? -13.438 -7.901 5.599 1.00 98.38 87 ILE A CA 1
ATOM 680 C C . ILE A 1 87 ? -11.950 -7.931 5.936 1.00 98.38 87 ILE A C 1
ATOM 682 O O . ILE A 1 87 ? -11.473 -8.849 6.604 1.00 98.38 87 ILE A O 1
ATOM 686 N N . TRP A 1 88 ? -11.227 -6.909 5.507 1.00 98.50 88 TRP A N 1
ATOM 687 C CA . TRP A 1 88 ? -9.814 -6.701 5.782 1.00 98.50 88 TRP A CA 1
ATOM 688 C C . TRP A 1 88 ? -9.632 -6.017 7.133 1.00 98.50 88 TRP A C 1
ATOM 690 O O . TRP A 1 88 ? -10.260 -4.997 7.413 1.00 98.50 88 TRP A O 1
ATOM 700 N N . THR A 1 89 ? -8.792 -6.599 7.985 1.00 98.62 89 THR A N 1
ATOM 701 C CA . THR A 1 89 ? -8.565 -6.151 9.363 1.00 98.62 89 THR A CA 1
ATOM 702 C C . THR A 1 89 ? -7.087 -5.881 9.593 1.00 98.62 89 THR A C 1
ATOM 704 O O . THR A 1 89 ? -6.280 -6.797 9.464 1.00 98.62 89 THR A O 1
ATOM 707 N N . PHE A 1 90 ? -6.742 -4.658 9.989 1.00 98.62 90 PHE A N 1
ATOM 708 C CA . PHE A 1 90 ? -5.391 -4.275 10.404 1.00 98.62 90 PHE A CA 1
ATOM 709 C C . PHE A 1 90 ? -5.390 -4.045 11.928 1.00 98.62 90 PHE A C 1
ATOM 711 O O . PHE A 1 90 ? -5.965 -3.049 12.383 1.00 98.62 90 PHE A O 1
ATOM 718 N N . PRO A 1 91 ? -4.792 -4.941 12.738 1.00 98.56 91 PRO A N 1
ATOM 719 C CA . PRO A 1 91 ? -4.641 -4.731 14.181 1.00 98.56 91 PRO A CA 1
ATOM 720 C C . PRO A 1 91 ? -3.836 -3.462 14.496 1.00 98.56 91 PRO A C 1
ATOM 722 O O . PRO A 1 91 ? -2.770 -3.247 13.931 1.00 98.56 91 PRO A O 1
ATOM 725 N N . VAL A 1 92 ? -4.335 -2.612 15.396 1.00 98.69 92 VAL A N 1
ATOM 726 C CA . VAL A 1 92 ? -3.680 -1.339 15.742 1.00 98.69 92 VAL A CA 1
ATOM 727 C C . VAL A 1 92 ? -2.795 -1.533 16.983 1.00 98.69 92 VAL A C 1
ATOM 729 O O . VAL A 1 92 ? -3.353 -1.808 18.063 1.00 98.69 92 VAL A O 1
ATOM 732 N N . PRO A 1 93 ? -1.462 -1.329 16.870 1.00 98.56 93 PRO A N 1
ATOM 733 C CA . PRO A 1 93 ? -0.552 -1.315 18.015 1.00 98.56 93 PRO A CA 1
ATOM 734 C C . PRO A 1 93 ? -1.041 -0.379 19.115 1.00 98.56 93 PRO A C 1
ATOM 736 O O . PRO A 1 93 ? -1.649 0.663 18.840 1.00 98.56 93 PRO A O 1
ATOM 739 N N . ALA A 1 94 ? -0.814 -0.754 20.373 1.00 98.31 94 ALA A N 1
ATOM 740 C CA . ALA A 1 94 ? -1.376 -0.044 21.518 1.00 98.31 94 ALA A CA 1
ATOM 741 C C . ALA A 1 94 ? -0.995 1.447 21.538 1.00 98.31 94 ALA A C 1
ATOM 743 O O . ALA A 1 94 ? -1.861 2.277 21.833 1.00 98.31 94 ALA A O 1
ATOM 744 N N . GLU A 1 95 ? 0.241 1.790 21.161 1.00 98.38 95 GLU A N 1
ATOM 745 C CA . GLU A 1 95 ? 0.735 3.170 21.111 1.00 98.38 95 GLU A CA 1
ATOM 746 C C . GLU A 1 95 ? 0.050 4.051 20.057 1.00 98.38 95 GLU A C 1
ATOM 748 O O . GLU A 1 95 ? 0.009 5.269 20.222 1.00 98.38 95 GLU A O 1
ATOM 753 N N . PHE A 1 96 ? -0.532 3.470 19.001 1.00 98.56 96 PHE A N 1
ATOM 754 C CA . PHE A 1 96 ? -1.180 4.228 17.922 1.00 98.56 96 PHE A CA 1
ATOM 755 C C . PHE A 1 96 ? -2.698 4.328 18.081 1.00 98.56 96 PHE A C 1
ATOM 757 O O . PHE A 1 96 ? -3.375 5.002 17.299 1.00 98.56 96 PHE A O 1
ATOM 764 N N . ARG A 1 97 ? -3.277 3.676 19.093 1.00 98.44 97 ARG A N 1
ATOM 765 C CA . ARG A 1 97 ? -4.714 3.783 19.368 1.00 98.44 97 ARG A CA 1
ATOM 766 C C . ARG A 1 97 ? -5.069 5.227 19.707 1.00 98.44 97 ARG A C 1
ATOM 768 O O . ARG A 1 97 ? -4.298 5.951 20.327 1.00 98.44 97 ARG A O 1
ATOM 775 N N . LYS A 1 98 ? -6.289 5.644 19.361 1.00 98.31 98 LYS A N 1
ATOM 776 C CA . LYS A 1 98 ? -6.807 7.016 19.541 1.00 98.31 98 LYS A CA 1
ATOM 777 C C . LYS A 1 98 ? -6.174 8.085 18.638 1.00 98.31 98 LYS A C 1
ATOM 779 O O . LYS A 1 98 ? -6.662 9.219 18.670 1.00 98.31 98 LYS A O 1
ATOM 784 N N . THR A 1 99 ? -5.188 7.745 17.809 1.00 98.31 99 THR A N 1
ATOM 785 C CA . THR A 1 99 ? -4.667 8.637 16.764 1.00 98.31 99 THR A CA 1
ATOM 786 C C . THR A 1 99 ? -5.767 9.006 15.772 1.00 98.31 99 THR A C 1
ATOM 788 O O . THR A 1 99 ? -6.600 8.169 15.425 1.00 98.31 99 THR A O 1
ATOM 791 N N . LYS A 1 100 ? -5.792 10.271 15.340 1.00 98.06 100 LYS A N 1
ATOM 792 C CA . LYS A 1 100 ? -6.661 10.781 14.267 1.00 98.06 100 LYS A CA 1
ATOM 793 C C . LYS A 1 100 ? -5.814 11.129 13.052 1.00 98.06 100 LYS A C 1
ATOM 795 O O . LYS A 1 100 ? -4.670 11.531 13.229 1.00 98.06 100 LYS A O 1
ATOM 800 N N . ASN A 1 101 ? -6.406 11.062 11.858 1.00 97.50 101 ASN A N 1
ATOM 801 C CA . ASN A 1 101 ? -5.764 11.484 10.604 1.00 97.50 101 ASN A CA 1
ATOM 802 C C . ASN A 1 101 ? -4.369 10.861 10.424 1.00 97.50 101 ASN A C 1
ATOM 804 O O . ASN A 1 101 ? -3.421 11.536 10.035 1.00 97.50 101 ASN A O 1
ATOM 808 N N . GLY A 1 102 ? -4.229 9.594 10.802 1.00 98.31 102 GLY A N 1
ATOM 809 C CA . GLY A 1 102 ? -3.012 8.823 10.597 1.00 98.31 102 GLY A CA 1
ATOM 810 C C . GLY A 1 102 ? -3.232 7.757 9.536 1.00 98.31 102 GLY A C 1
ATOM 811 O O . GLY A 1 102 ? -4.374 7.398 9.233 1.00 98.31 102 GLY A O 1
ATOM 812 N N . ILE A 1 103 ? -2.134 7.207 9.039 1.00 98.75 103 ILE A N 1
ATOM 813 C CA . ILE A 1 103 ? -2.111 5.966 8.268 1.00 98.75 103 ILE A CA 1
ATOM 814 C C . ILE A 1 103 ? -1.073 5.033 8.887 1.00 98.75 103 ILE A C 1
ATOM 816 O O . ILE A 1 103 ? 0.056 5.439 9.165 1.00 98.75 103 ILE A O 1
ATOM 820 N N . LEU A 1 104 ? -1.490 3.799 9.161 1.00 98.81 104 LEU A N 1
ATOM 821 C CA . LEU A 1 104 ? -0.590 2.721 9.546 1.00 98.81 104 LEU A CA 1
ATOM 822 C C . LEU A 1 104 ? 0.036 2.133 8.292 1.00 98.81 104 LEU A C 1
ATOM 824 O O . LEU A 1 104 ? -0.653 1.970 7.283 1.00 98.81 104 LEU A O 1
ATOM 828 N N . VAL A 1 105 ? 1.319 1.808 8.375 1.00 98.69 105 VAL A N 1
ATOM 829 C CA . VAL A 1 105 ? 2.120 1.286 7.272 1.00 98.69 105 VAL A CA 1
ATOM 830 C C . VAL A 1 105 ? 2.947 0.107 7.771 1.00 98.69 105 VAL A C 1
ATOM 832 O O . VAL A 1 105 ? 3.529 0.176 8.850 1.00 98.69 105 VAL A O 1
ATOM 835 N N . VAL A 1 106 ? 3.008 -0.968 6.990 1.00 98.25 106 VAL A N 1
ATOM 836 C CA . VAL A 1 106 ? 3.918 -2.096 7.227 1.00 98.25 106 VAL A CA 1
ATOM 837 C C . VAL A 1 106 ? 4.347 -2.714 5.899 1.00 98.25 106 VAL A C 1
ATOM 839 O O . VAL A 1 106 ? 3.554 -2.786 4.962 1.00 98.25 106 VAL A O 1
ATOM 842 N N . GLU A 1 107 ? 5.599 -3.158 5.800 1.00 96.69 107 GLU A N 1
ATOM 843 C CA . GLU A 1 107 ? 6.136 -3.782 4.577 1.00 96.69 107 GLU A CA 1
ATOM 844 C C . GLU A 1 107 ? 6.379 -5.290 4.714 1.00 96.69 107 GLU A C 1
ATOM 846 O O . GLU A 1 107 ? 6.389 -6.011 3.720 1.00 96.69 107 GLU A O 1
ATOM 851 N N . ASN A 1 108 ? 6.524 -5.774 5.950 1.00 92.88 108 ASN A N 1
ATOM 852 C CA . ASN A 1 108 ? 6.659 -7.190 6.271 1.00 92.88 108 ASN A CA 1
ATOM 853 C C . ASN A 1 108 ? 5.364 -7.677 6.915 1.00 92.88 108 ASN A C 1
ATOM 855 O O . ASN A 1 108 ? 5.141 -7.488 8.110 1.00 92.88 108 ASN A O 1
ATOM 859 N N . PHE A 1 109 ? 4.493 -8.281 6.112 1.00 95.56 109 PHE A N 1
ATOM 860 C CA . PHE A 1 109 ? 3.214 -8.786 6.588 1.00 95.56 109 PHE A CA 1
ATOM 861 C C . PHE A 1 109 ? 2.888 -10.159 5.998 1.00 95.56 109 PHE A C 1
ATOM 863 O O . PHE A 1 109 ? 3.311 -10.518 4.901 1.00 95.56 109 PHE A O 1
ATOM 870 N N . GLY A 1 110 ? 2.098 -10.922 6.744 1.00 96.69 110 GLY A N 1
ATOM 871 C CA . GLY A 1 110 ? 1.358 -12.080 6.266 1.00 96.69 110 GLY A CA 1
ATOM 872 C C . GLY A 1 110 ? -0.145 -11.813 6.293 1.00 96.69 110 GLY A C 1
ATOM 873 O O . GLY A 1 110 ? -0.604 -10.774 6.771 1.00 96.69 110 GLY A O 1
ATOM 874 N N . LEU A 1 111 ? -0.923 -12.779 5.812 1.00 96.75 111 LEU A N 1
ATOM 875 C CA . LEU A 1 111 ? -2.380 -12.749 5.886 1.00 96.75 111 LEU A CA 1
ATOM 876 C C . LEU A 1 111 ? -2.885 -14.016 6.572 1.00 96.75 111 LEU A C 1
ATOM 878 O O . LEU A 1 111 ? -2.460 -15.123 6.247 1.00 96.75 111 LEU A O 1
ATOM 882 N N . GLU A 1 112 ? -3.825 -13.852 7.496 1.00 97.12 112 GLU A N 1
ATOM 883 C CA . GLU A 1 112 ? -4.587 -14.949 8.086 1.00 97.12 112 GLU A CA 1
ATOM 884 C C . GLU A 1 112 ? -6.053 -14.828 7.662 1.00 97.12 112 GLU A C 1
ATOM 886 O O . GLU A 1 112 ? -6.684 -13.787 7.856 1.00 97.12 112 GLU A O 1
ATOM 891 N N . ARG A 1 113 ? -6.626 -15.902 7.109 1.00 95.94 113 ARG A N 1
ATOM 892 C CA . ARG A 1 113 ? -8.031 -15.927 6.692 1.00 95.94 113 ARG A CA 1
ATOM 893 C C . ARG A 1 113 ? -8.899 -16.667 7.707 1.00 95.94 113 ARG A C 1
ATOM 895 O O . ARG A 1 113 ? -8.653 -17.827 8.021 1.00 95.94 113 ARG A O 1
ATOM 902 N N . LYS A 1 114 ? -9.963 -16.007 8.170 1.00 96.44 114 LYS A N 1
ATOM 903 C CA . LYS A 1 114 ? -10.993 -16.543 9.073 1.00 96.44 114 LYS A CA 1
ATOM 904 C C . LYS A 1 114 ? -12.374 -16.320 8.455 1.00 96.44 114 LYS A C 1
ATOM 906 O O . LYS A 1 114 ? -13.019 -15.292 8.666 1.00 96.44 114 LYS A O 1
ATOM 911 N N . GLY A 1 115 ? -12.820 -17.271 7.633 1.00 96.06 115 GLY A N 1
ATOM 912 C CA . GLY A 1 115 ? -14.056 -17.138 6.855 1.00 96.06 115 GLY A CA 1
ATOM 913 C C . GLY A 1 115 ? -13.978 -15.974 5.857 1.00 96.06 115 GLY A C 1
ATOM 914 O O . GLY A 1 115 ? -13.105 -15.956 4.987 1.00 96.06 115 GLY A O 1
ATOM 915 N N . LYS A 1 116 ? -14.881 -14.991 5.990 1.00 97.19 116 LYS A N 1
ATOM 916 C CA . LYS A 1 116 ? -14.877 -13.755 5.178 1.00 97.19 116 LYS A CA 1
ATOM 917 C C . LYS A 1 116 ? -13.862 -12.710 5.645 1.00 97.19 116 LYS A C 1
ATOM 919 O O . LYS A 1 116 ? -13.708 -11.683 4.992 1.00 97.19 116 LYS A O 1
ATOM 924 N N . ARG A 1 117 ? -13.204 -12.927 6.783 1.00 98.12 117 ARG A N 1
ATOM 925 C CA . ARG A 1 117 ? -12.260 -11.972 7.356 1.00 98.12 117 ARG A CA 1
ATOM 926 C C . ARG A 1 117 ? -10.833 -12.311 6.935 1.00 98.12 117 ARG A C 1
ATOM 928 O O . ARG A 1 117 ? -10.421 -13.463 7.049 1.00 98.12 117 ARG A O 1
ATOM 935 N N . VAL A 1 118 ? -10.095 -11.303 6.492 1.00 98.12 118 VAL A N 1
ATOM 936 C CA . VAL A 1 118 ? -8.660 -11.352 6.200 1.00 98.12 118 VAL A CA 1
ATOM 937 C C . VAL A 1 118 ? -7.963 -10.453 7.215 1.00 98.12 118 VAL A C 1
ATOM 939 O O . VAL A 1 118 ? -8.292 -9.274 7.335 1.00 98.12 118 VAL A O 1
ATOM 942 N N . ILE A 1 119 ? -7.047 -11.011 7.996 1.00 98.25 119 ILE A N 1
ATOM 943 C CA . ILE A 1 119 ? -6.343 -10.313 9.071 1.00 98.25 119 ILE A CA 1
ATOM 944 C C . ILE A 1 119 ? -4.895 -10.109 8.638 1.00 98.25 119 ILE A C 1
ATOM 946 O O . ILE A 1 119 ? -4.213 -11.079 8.302 1.00 98.25 119 ILE A O 1
ATOM 950 N N . ILE A 1 120 ? -4.436 -8.858 8.662 1.00 98.12 120 ILE A N 1
ATOM 951 C CA . ILE A 1 120 ? -3.030 -8.518 8.444 1.00 98.12 120 ILE A CA 1
ATOM 952 C C . ILE A 1 120 ? -2.227 -8.998 9.654 1.00 98.12 120 ILE A C 1
ATOM 954 O O . ILE A 1 120 ? -2.505 -8.599 10.785 1.00 98.12 120 ILE A O 1
ATOM 958 N N . GLN A 1 121 ? -1.241 -9.856 9.407 1.00 97.75 121 GLN A N 1
ATOM 959 C CA . GLN A 1 121 ? -0.311 -10.362 10.412 1.00 97.75 121 GLN A CA 1
ATOM 960 C C . GLN A 1 121 ? 1.011 -9.612 10.276 1.00 97.75 121 GLN A C 1
ATOM 962 O O . GLN A 1 121 ? 1.686 -9.742 9.259 1.00 97.75 121 GLN A O 1
ATOM 967 N N . ALA A 1 122 ? 1.373 -8.832 11.285 1.00 96.56 122 ALA A N 1
ATOM 968 C CA . ALA A 1 122 ? 2.622 -8.081 11.341 1.00 96.56 122 ALA A CA 1
ATOM 969 C C . ALA A 1 122 ? 3.112 -8.017 12.790 1.00 96.56 122 ALA A C 1
ATOM 971 O O . ALA A 1 122 ? 2.294 -8.016 13.713 1.00 96.56 122 ALA A O 1
ATOM 972 N N . ASN A 1 123 ? 4.429 -7.934 12.996 1.00 97.00 123 ASN A N 1
ATOM 973 C CA . ASN A 1 123 ? 4.951 -7.615 14.322 1.00 97.00 123 ASN A CA 1
ATOM 974 C C . ASN A 1 123 ? 4.599 -6.161 14.643 1.00 97.00 123 ASN A C 1
ATOM 976 O O . ASN A 1 123 ? 4.802 -5.287 13.804 1.00 97.00 123 ASN A O 1
ATOM 980 N N . GLU A 1 124 ? 4.118 -5.883 15.857 1.00 96.31 124 GLU A N 1
ATOM 981 C CA . GLU A 1 124 ? 3.740 -4.513 16.243 1.00 96.31 124 GLU A CA 1
ATOM 982 C C . GLU A 1 124 ? 4.906 -3.525 16.079 1.00 96.31 124 GLU A C 1
ATOM 984 O O . GLU A 1 124 ? 4.691 -2.411 15.616 1.00 96.31 124 GLU A O 1
ATOM 989 N N . ALA A 1 125 ? 6.141 -3.967 16.349 1.00 96.62 125 ALA A N 1
ATOM 990 C CA . ALA A 1 125 ? 7.356 -3.166 16.189 1.00 96.62 125 ALA A CA 1
ATOM 991 C C . ALA A 1 125 ? 7.688 -2.789 14.730 1.00 96.62 125 ALA A C 1
ATOM 993 O O . ALA A 1 125 ? 8.428 -1.833 14.508 1.00 96.62 125 ALA A O 1
ATOM 994 N N . ASP A 1 126 ? 7.147 -3.517 13.748 1.00 97.44 126 ASP A N 1
ATOM 995 C CA . ASP A 1 126 ? 7.342 -3.235 12.319 1.00 97.44 126 ASP A CA 1
ATOM 996 C C . ASP A 1 126 ? 6.257 -2.291 11.768 1.00 97.44 126 ASP A C 1
ATOM 998 O O . ASP A 1 126 ? 6.373 -1.779 10.651 1.00 97.44 126 ASP A O 1
ATOM 1002 N N . VAL A 1 127 ? 5.181 -2.059 12.529 1.00 98.56 127 VAL A N 1
ATOM 1003 C CA . VAL A 1 127 ? 4.098 -1.159 12.129 1.00 98.56 127 VAL A CA 1
ATOM 1004 C C . VAL A 1 127 ? 4.517 0.276 12.410 1.00 98.56 127 VAL A C 1
ATOM 1006 O O . VAL A 1 127 ? 4.815 0.656 13.538 1.00 98.56 127 VAL A O 1
ATOM 1009 N N . CYS A 1 128 ? 4.481 1.108 11.377 1.00 98.62 128 CYS A N 1
ATOM 1010 C CA . CYS A 1 128 ? 4.790 2.525 11.476 1.00 98.62 128 CYS A CA 1
ATOM 1011 C C . CYS A 1 128 ? 3.529 3.377 11.339 1.00 98.62 128 CYS A C 1
ATOM 1013 O O . CYS A 1 128 ? 2.596 3.038 10.609 1.00 98.62 128 CYS A O 1
ATOM 1015 N N . LEU A 1 129 ? 3.521 4.520 12.022 1.00 98.69 129 LEU A N 1
ATOM 1016 C CA . LEU A 1 129 ? 2.476 5.530 11.915 1.00 98.69 129 LEU A CA 1
ATOM 1017 C C . LEU A 1 129 ? 3.002 6.744 11.150 1.00 98.69 129 LEU A C 1
ATOM 1019 O O . LEU A 1 129 ? 3.929 7.414 11.605 1.00 98.69 129 LEU A O 1
ATOM 1023 N N . ILE A 1 130 ? 2.340 7.093 10.050 1.00 98.56 130 ILE A N 1
ATOM 1024 C CA . ILE A 1 130 ? 2.509 8.398 9.410 1.00 98.56 130 ILE A CA 1
ATOM 1025 C C . ILE A 1 130 ? 1.377 9.301 9.898 1.00 98.56 130 ILE A C 1
ATOM 1027 O O . ILE A 1 130 ? 0.194 9.054 9.648 1.00 98.56 130 ILE A O 1
ATOM 1031 N N . ASN A 1 131 ? 1.752 10.343 10.637 1.00 98.06 131 ASN A N 1
ATOM 1032 C CA . ASN A 1 131 ? 0.821 11.350 11.137 1.00 98.06 131 ASN A CA 1
ATOM 1033 C C . ASN A 1 131 ? 0.434 12.341 10.036 1.00 98.06 131 ASN A C 1
ATOM 1035 O O . ASN A 1 131 ? 1.204 12.590 9.110 1.00 98.06 131 ASN A O 1
ATOM 1039 N N . ASN A 1 132 ? -0.730 12.976 10.192 1.00 97.75 132 ASN A N 1
ATOM 1040 C CA . ASN A 1 132 ? -1.265 13.948 9.237 1.00 97.75 132 ASN A CA 1
ATOM 1041 C C . ASN A 1 132 ? -1.425 13.355 7.828 1.00 97.75 132 ASN A C 1
ATOM 1043 O O . ASN A 1 132 ? -1.082 14.000 6.838 1.00 97.75 132 ASN A O 1
ATOM 1047 N N . PHE A 1 133 ? -1.933 12.125 7.740 1.00 98.44 133 PHE A N 1
ATOM 1048 C CA . PHE A 1 133 ? -2.338 11.543 6.468 1.00 98.44 133 PHE A CA 1
ATOM 1049 C C . PHE A 1 133 ? -3.413 12.437 5.822 1.00 98.44 133 PHE A C 1
ATOM 1051 O O . PHE A 1 133 ? -4.355 12.829 6.526 1.00 98.44 133 PHE A O 1
ATOM 1058 N N . PRO A 1 134 ? -3.287 12.811 4.534 1.00 97.94 134 PRO A N 1
ATOM 1059 C CA . PRO A 1 134 ? -4.117 13.859 3.967 1.00 97.94 134 PRO A CA 1
ATOM 1060 C C . PRO A 1 134 ? -5.595 13.506 3.939 1.00 97.94 134 PRO A C 1
ATOM 1062 O O . PRO A 1 134 ? -5.970 12.366 3.664 1.00 97.94 134 PRO A O 1
ATOM 1065 N N . ASN A 1 135 ? -6.441 14.504 4.200 1.00 95.81 135 ASN A N 1
ATOM 1066 C CA . ASN A 1 135 ? -7.892 14.330 4.224 1.00 95.81 135 ASN A CA 1
ATOM 1067 C C . ASN A 1 135 ? -8.505 14.318 2.819 1.00 95.81 135 ASN A C 1
ATOM 1069 O O . ASN A 1 135 ? -9.453 13.569 2.586 1.00 95.81 135 ASN A O 1
ATOM 1073 N N . GLU A 1 136 ? -7.939 15.112 1.914 1.00 95.31 136 GLU A N 1
ATOM 1074 C CA . GLU A 1 136 ? -8.373 15.263 0.527 1.00 95.31 136 GLU A CA 1
ATOM 1075 C C . GLU A 1 136 ? -7.733 14.189 -0.372 1.00 95.31 136 GLU A C 1
ATOM 1077 O O . GLU A 1 136 ? -6.675 13.635 -0.063 1.00 95.31 136 GLU A O 1
ATOM 1082 N N . THR A 1 137 ? -8.419 13.862 -1.463 1.00 94.44 137 THR A N 1
ATOM 1083 C CA . THR A 1 137 ? -7.920 13.015 -2.556 1.00 94.44 137 THR A CA 1
ATOM 1084 C C . THR A 1 137 ? -7.643 13.903 -3.765 1.00 94.44 137 THR A C 1
ATOM 1086 O O . THR A 1 137 ? -8.062 15.058 -3.776 1.00 94.44 137 THR A O 1
ATOM 1089 N N . GLU A 1 138 ? -6.952 13.385 -4.777 1.00 93.69 138 GLU A N 1
ATOM 1090 C CA . GLU A 1 138 ? -6.725 14.079 -6.051 1.00 93.69 138 GLU A CA 1
ATOM 1091 C C . GLU A 1 138 ? -5.876 15.358 -5.923 1.00 93.69 138 GLU A C 1
ATOM 1093 O O . GLU A 1 138 ? -6.004 16.313 -6.693 1.00 93.69 138 GLU A O 1
ATOM 1098 N N . GLN A 1 139 ? -4.952 15.365 -4.963 1.00 95.94 139 GLN A N 1
ATOM 1099 C CA . GLN A 1 139 ? -4.044 16.479 -4.691 1.00 95.94 139 GLN A CA 1
ATOM 1100 C C . GLN A 1 139 ? -2.588 16.008 -4.593 1.00 95.94 139 GLN A C 1
ATOM 1102 O O . GLN A 1 139 ? -2.294 14.821 -4.414 1.00 95.94 139 GLN A O 1
ATOM 1107 N N . TRP A 1 140 ? -1.664 16.965 -4.703 1.00 96.69 140 TRP A N 1
ATOM 1108 C CA . TRP A 1 140 ? -0.231 16.741 -4.526 1.00 96.69 140 TRP A CA 1
ATOM 1109 C C . TRP A 1 140 ? 0.182 16.985 -3.077 1.00 96.69 140 TRP A C 1
ATOM 1111 O O . TRP A 1 140 ? -0.206 17.979 -2.469 1.00 96.69 140 TRP A O 1
ATOM 1121 N N . TYR A 1 141 ? 1.020 16.103 -2.541 1.00 97.81 141 TYR A N 1
ATOM 1122 C CA . TYR A 1 141 ? 1.491 16.153 -1.158 1.00 97.81 141 TYR A CA 1
ATOM 1123 C C . TYR A 1 141 ? 2.987 15.910 -1.065 1.00 97.81 141 TYR A C 1
ATOM 1125 O O . TYR A 1 141 ? 3.600 15.331 -1.967 1.00 97.81 141 TYR A O 1
ATOM 1133 N N . LYS A 1 142 ? 3.566 16.289 0.076 1.00 97.56 142 LYS A N 1
ATOM 1134 C CA . LYS A 1 142 ? 4.892 15.800 0.454 1.00 97.56 142 LYS A CA 1
ATOM 1135 C C . LYS A 1 142 ? 4.830 14.288 0.660 1.00 97.56 142 LYS A C 1
ATOM 1137 O O . LYS A 1 142 ? 3.850 13.771 1.192 1.00 97.56 142 LYS A O 1
ATOM 1142 N N . ALA A 1 143 ? 5.884 13.598 0.248 1.00 96.06 143 ALA A N 1
ATOM 1143 C CA . ALA A 1 143 ? 6.050 12.173 0.491 1.00 96.06 143 ALA A CA 1
ATOM 1144 C C . ALA A 1 143 ? 6.815 11.949 1.795 1.00 96.06 143 ALA A C 1
ATOM 1146 O O . ALA A 1 143 ? 7.844 12.590 2.025 1.00 96.06 143 ALA A O 1
ATOM 1147 N N . ASP A 1 144 ? 6.341 11.025 2.625 1.00 97.19 144 ASP A N 1
ATOM 1148 C CA . ASP A 1 144 ? 7.106 10.518 3.756 1.00 97.19 144 ASP A CA 1
ATOM 1149 C C . ASP A 1 144 ? 8.461 9.976 3.271 1.00 97.19 144 ASP A C 1
ATOM 1151 O O . ASP A 1 144 ? 8.548 9.309 2.236 1.00 97.19 144 ASP A O 1
ATOM 1155 N N . GLN A 1 145 ? 9.536 10.288 3.996 1.00 94.62 145 GLN A N 1
ATOM 1156 C CA . GLN A 1 145 ? 10.888 9.968 3.533 1.00 94.62 145 GLN A CA 1
ATOM 1157 C C . GLN A 1 145 ? 11.149 8.463 3.490 1.00 94.62 145 GLN A C 1
ATOM 1159 O O . GLN A 1 145 ? 11.855 8.008 2.584 1.00 94.62 145 GLN A O 1
ATOM 1164 N N . THR A 1 146 ? 10.559 7.719 4.426 1.00 96.00 146 THR A N 1
ATOM 1165 C CA . THR A 1 146 ? 10.768 6.283 4.608 1.00 96.00 146 THR A CA 1
ATOM 1166 C C . THR A 1 146 ? 9.906 5.491 3.642 1.00 96.00 146 THR A C 1
ATOM 1168 O O . THR A 1 146 ? 10.418 4.669 2.889 1.00 96.00 146 THR A O 1
ATOM 1171 N N . PHE A 1 147 ? 8.606 5.776 3.615 1.00 96.44 147 PHE A N 1
ATOM 1172 C CA . PHE A 1 147 ? 7.633 4.954 2.907 1.00 96.44 147 PHE A CA 1
ATOM 1173 C C . PHE A 1 147 ? 7.183 5.553 1.582 1.00 96.44 147 PHE A C 1
ATOM 1175 O O . PHE A 1 147 ? 6.565 4.845 0.801 1.00 96.44 147 PHE A O 1
ATOM 1182 N N . GLY A 1 148 ? 7.439 6.833 1.297 1.00 95.00 148 GLY A N 1
ATOM 1183 C CA . GLY A 1 148 ? 6.948 7.499 0.081 1.00 95.00 148 GLY A CA 1
ATOM 1184 C C . GLY A 1 148 ? 5.429 7.729 0.068 1.00 95.00 148 GLY A C 1
ATOM 1185 O O . GLY A 1 148 ? 4.841 7.944 -0.990 1.00 95.00 148 GLY A O 1
ATOM 1186 N N . ILE A 1 149 ? 4.773 7.649 1.229 1.00 97.38 149 ILE A N 1
ATOM 1187 C CA . ILE A 1 149 ? 3.326 7.851 1.378 1.00 97.38 149 ILE A CA 1
ATOM 1188 C C . ILE A 1 149 ? 3.033 9.348 1.592 1.00 97.38 149 ILE A C 1
ATOM 1190 O O . ILE A 1 149 ? 3.737 9.993 2.369 1.00 97.38 149 ILE A O 1
ATOM 1194 N N . PRO A 1 150 ? 2.013 9.922 0.930 1.00 97.56 150 PRO A N 1
ATOM 1195 C CA . PRO A 1 150 ? 1.568 11.301 1.131 1.00 97.56 150 PRO A CA 1
ATOM 1196 C C . PRO A 1 150 ? 1.306 11.684 2.596 1.00 97.56 150 PRO A C 1
ATOM 1198 O O . PRO A 1 150 ? 0.663 10.931 3.326 1.00 97.56 150 PRO A O 1
ATOM 1201 N N . TYR A 1 151 ? 1.736 12.881 3.005 1.00 98.25 151 TYR A N 1
ATOM 1202 C CA . TYR A 1 151 ? 1.430 13.466 4.316 1.00 98.25 151 TYR A CA 1
ATOM 1203 C C . TYR A 1 151 ? 1.352 15.003 4.278 1.00 98.25 151 TYR A C 1
ATOM 1205 O O . TYR A 1 151 ? 1.943 15.665 3.420 1.00 98.25 151 TYR A O 1
ATOM 1213 N N . GLY A 1 152 ? 0.651 15.574 5.258 1.00 98.00 152 GLY A N 1
ATOM 1214 C CA . GLY A 1 152 ? 0.525 17.015 5.465 1.00 98.00 152 GLY A CA 1
ATOM 1215 C C . GLY A 1 152 ? -0.537 17.686 4.591 1.00 98.00 152 GLY A C 1
ATOM 1216 O O . GLY A 1 152 ? -1.498 17.061 4.146 1.00 98.00 152 GLY A O 1
ATOM 1217 N N . SER A 1 153 ? -0.376 18.995 4.396 1.00 97.94 153 SER A N 1
ATOM 1218 C CA . SER A 1 153 ? -1.269 19.812 3.566 1.00 97.94 153 SER A CA 1
ATOM 1219 C C . SER A 1 153 ? -0.945 19.674 2.074 1.00 97.94 153 SER A C 1
ATOM 1221 O O . SER A 1 153 ? 0.206 19.366 1.741 1.00 97.94 153 SER A O 1
ATOM 1223 N N . PRO A 1 154 ? -1.917 19.947 1.180 1.00 98.25 154 PRO A N 1
ATOM 1224 C CA . PRO A 1 154 ? -1.664 20.017 -0.253 1.00 98.25 154 PRO A CA 1
ATOM 1225 C C . PRO A 1 154 ? -0.526 20.987 -0.591 1.00 98.25 154 PRO A C 1
ATOM 1227 O O . PRO A 1 154 ? -0.353 22.022 0.059 1.00 98.25 154 PRO A O 1
ATOM 1230 N N . ILE A 1 155 ? 0.246 20.644 -1.616 1.00 97.75 155 ILE A N 1
ATOM 1231 C CA . ILE A 1 155 ? 1.328 21.457 -2.174 1.00 97.75 155 ILE A CA 1
ATOM 1232 C C . ILE A 1 155 ? 1.185 21.546 -3.693 1.00 97.75 155 ILE A C 1
ATOM 1234 O O . ILE A 1 155 ? 0.402 20.824 -4.304 1.00 97.75 155 ILE A O 1
ATOM 1238 N N . GLU A 1 156 ? 1.977 22.407 -4.322 1.00 96.50 156 GLU A N 1
ATOM 1239 C CA . GLU A 1 156 ? 2.103 22.400 -5.776 1.00 96.50 156 GLU A CA 1
ATOM 1240 C C . GLU A 1 156 ? 2.829 21.143 -6.277 1.00 96.50 156 GLU A C 1
ATOM 1242 O O . GLU A 1 156 ? 3.662 20.540 -5.587 1.00 96.50 156 GLU A O 1
ATOM 1247 N N . ARG A 1 157 ? 2.532 20.760 -7.522 1.00 93.62 157 ARG A N 1
ATOM 1248 C CA . ARG A 1 157 ? 3.203 19.655 -8.208 1.00 93.62 157 ARG A CA 1
ATOM 1249 C C . ARG A 1 157 ? 4.710 19.911 -8.283 1.00 93.62 157 ARG A C 1
ATOM 1251 O O . ARG A 1 157 ? 5.152 20.926 -8.808 1.00 93.62 157 ARG A O 1
ATOM 1258 N N . SER A 1 158 ? 5.495 18.927 -7.858 1.00 91.75 158 SER A N 1
ATOM 1259 C CA . SER A 1 158 ? 6.954 18.915 -7.993 1.00 91.75 158 SER A CA 1
ATOM 1260 C C . SER A 1 158 ? 7.477 17.480 -8.113 1.00 91.75 158 SER A C 1
ATOM 1262 O O . SER A 1 158 ? 6.711 16.520 -7.999 1.00 91.75 158 SER A O 1
ATOM 1264 N N . ASP A 1 159 ? 8.779 17.306 -8.343 1.00 87.94 159 ASP A N 1
ATOM 1265 C CA . ASP A 1 159 ? 9.387 15.973 -8.456 1.00 87.94 159 ASP A CA 1
ATOM 1266 C C . ASP A 1 159 ? 9.393 15.189 -7.137 1.00 87.94 159 ASP A C 1
ATOM 1268 O O . ASP A 1 159 ? 9.275 13.961 -7.133 1.00 87.94 159 ASP A O 1
ATOM 1272 N N . SER A 1 160 ? 9.444 15.888 -6.004 1.00 91.12 160 SER A N 1
ATOM 1273 C CA . SER A 1 160 ? 9.346 15.282 -4.674 1.00 91.12 160 SER A CA 1
ATOM 1274 C C . SER A 1 160 ? 7.901 15.076 -4.208 1.00 91.12 160 SER A C 1
ATOM 1276 O O . SER A 1 160 ? 7.678 14.398 -3.204 1.00 91.12 160 SER A O 1
ATOM 1278 N N . ALA A 1 161 ? 6.916 15.623 -4.930 1.00 94.75 161 ALA A N 1
ATOM 1279 C CA . ALA A 1 161 ? 5.508 15.479 -4.593 1.00 94.75 161 ALA A CA 1
ATOM 1280 C C . ALA A 1 161 ? 4.938 14.125 -5.044 1.00 94.75 161 ALA A C 1
ATOM 1282 O O . ALA A 1 161 ? 5.374 13.521 -6.032 1.00 94.75 161 ALA A O 1
ATOM 1283 N N . ARG A 1 162 ? 3.918 13.653 -4.328 1.00 94.75 162 ARG A N 1
ATOM 1284 C CA . ARG A 1 162 ? 3.134 12.462 -4.680 1.00 94.75 162 ARG A CA 1
ATOM 1285 C C . ARG A 1 162 ? 1.673 12.835 -4.823 1.00 94.75 162 ARG A C 1
ATOM 1287 O O . ARG A 1 162 ? 1.165 13.636 -4.041 1.00 94.75 162 ARG A O 1
ATOM 1294 N N . TYR A 1 163 ? 1.033 12.262 -5.834 1.00 95.06 163 TYR A N 1
ATOM 1295 C CA . TYR A 1 163 ? -0.386 12.462 -6.082 1.00 95.06 163 TYR A CA 1
ATOM 1296 C C . TYR A 1 163 ? -1.169 11.359 -5.378 1.00 95.06 163 TYR A C 1
ATOM 1298 O O . TYR A 1 163 ? -0.868 10.181 -5.576 1.00 95.06 163 TYR A O 1
ATOM 1306 N N . LEU A 1 164 ? -2.117 11.729 -4.524 1.00 95.81 164 LEU A N 1
ATOM 1307 C CA . LEU A 1 164 ? -2.845 10.779 -3.685 1.00 95.81 164 LEU A CA 1
ATOM 1308 C C . LEU A 1 164 ? -4.214 10.456 -4.281 1.00 95.81 164 LEU A C 1
ATOM 1310 O O . LEU A 1 164 ? -5.040 11.355 -4.420 1.00 95.81 164 LEU A O 1
ATOM 1314 N N . TRP A 1 165 ? -4.477 9.172 -4.509 1.00 95.19 165 TRP A N 1
ATOM 1315 C CA . TRP A 1 165 ? -5.826 8.648 -4.710 1.00 95.19 165 TRP A CA 1
ATOM 1316 C C . TRP A 1 165 ? -6.241 7.901 -3.449 1.00 95.19 165 TRP A C 1
ATOM 1318 O O . TRP A 1 165 ? -5.591 6.930 -3.060 1.00 95.19 165 TRP A O 1
ATOM 1328 N N . ARG A 1 166 ? -7.278 8.372 -2.754 1.00 95.31 166 ARG A N 1
ATOM 1329 C CA . ARG A 1 166 ? -7.761 7.739 -1.523 1.00 95.31 166 ARG A CA 1
ATOM 1330 C C . ARG A 1 166 ? -9.277 7.696 -1.447 1.00 95.31 166 ARG A C 1
ATOM 1332 O O . ARG A 1 166 ? -9.969 8.613 -1.873 1.00 95.31 166 ARG A O 1
ATOM 1339 N N . ILE A 1 167 ? -9.777 6.680 -0.755 1.00 96.12 167 ILE A N 1
ATOM 1340 C CA . ILE A 1 167 ? -11.156 6.638 -0.254 1.00 96.12 167 ILE A CA 1
ATOM 1341 C C . ILE A 1 167 ? -11.212 7.023 1.229 1.00 96.12 167 ILE A C 1
ATOM 1343 O O . ILE A 1 167 ? -10.180 7.226 1.877 1.00 96.12 167 ILE A O 1
ATOM 1347 N N . ASN A 1 168 ? -12.422 7.098 1.787 1.00 95.94 168 ASN A N 1
ATOM 1348 C CA . ASN A 1 168 ? -12.672 7.505 3.173 1.00 95.94 168 ASN A CA 1
ATOM 1349 C C . ASN A 1 168 ? -11.906 6.669 4.208 1.00 95.94 168 ASN A C 1
ATOM 1351 O O . ASN A 1 168 ? -11.229 7.231 5.062 1.00 95.94 168 ASN A O 1
ATOM 1355 N N . LYS A 1 169 ? -11.963 5.339 4.115 1.00 97.31 169 LYS A N 1
ATOM 1356 C CA . LYS A 1 169 ? -11.236 4.400 4.982 1.00 97.31 169 LYS A CA 1
ATOM 1357 C C . LYS A 1 169 ? -10.818 3.176 4.178 1.00 97.31 169 LYS A C 1
ATOM 1359 O O . LYS A 1 169 ? -11.522 2.812 3.238 1.00 97.31 169 LYS A O 1
ATOM 1364 N N . ARG A 1 170 ? -9.726 2.524 4.569 1.00 97.50 170 ARG A N 1
ATOM 1365 C CA . ARG A 1 170 ? -9.189 1.356 3.859 1.00 97.50 170 ARG A CA 1
ATOM 1366 C C . ARG A 1 170 ? -8.284 0.521 4.752 1.00 97.50 170 ARG A C 1
ATOM 1368 O O . ARG A 1 170 ? -7.586 1.063 5.606 1.00 97.50 170 ARG A O 1
ATOM 1375 N N . VAL A 1 171 ? -8.242 -0.776 4.455 1.00 98.50 171 VAL A N 1
ATOM 1376 C CA . VAL A 1 171 ? -7.119 -1.671 4.751 1.00 98.50 171 VAL A CA 1
ATOM 1377 C C . VAL A 1 171 ? -6.745 -2.394 3.456 1.00 98.50 171 VAL A C 1
ATOM 1379 O O . VAL A 1 171 ? -7.622 -2.976 2.822 1.00 98.50 171 VAL A O 1
ATOM 1382 N N . GLY A 1 172 ? -5.479 -2.333 3.043 1.00 97.44 172 GLY A N 1
ATOM 1383 C CA . GLY A 1 172 ? -5.011 -2.982 1.814 1.00 97.44 172 GLY A CA 1
ATOM 1384 C C . GLY A 1 172 ? -3.623 -2.515 1.355 1.00 97.44 172 GLY A C 1
ATOM 1385 O O . GLY A 1 172 ? -3.110 -1.513 1.872 1.00 97.44 172 GLY A O 1
ATOM 1386 N N . PRO A 1 173 ? -3.010 -3.221 0.387 1.00 96.50 173 PRO A N 1
ATOM 1387 C CA . PRO A 1 173 ? -1.720 -2.837 -0.178 1.00 96.50 173 PRO A CA 1
ATOM 1388 C C . PRO A 1 173 ? -1.823 -1.522 -0.954 1.00 96.50 173 PRO A C 1
ATOM 1390 O O . PRO A 1 173 ? -2.915 -1.110 -1.344 1.00 96.50 173 PRO A O 1
ATOM 1393 N N . VAL A 1 174 ? -0.696 -0.851 -1.172 1.00 96.88 174 VAL A N 1
ATOM 1394 C CA . VAL A 1 174 ? -0.629 0.390 -1.955 1.00 96.88 174 VAL A CA 1
ATOM 1395 C C . VAL A 1 174 ? -0.384 0.059 -3.422 1.00 96.88 174 VAL A C 1
ATOM 1397 O O . VAL A 1 174 ? 0.588 -0.633 -3.743 1.00 96.88 174 VAL A O 1
ATOM 1400 N N . ALA A 1 175 ? -1.239 0.579 -4.302 1.00 94.94 175 ALA A N 1
ATOM 1401 C CA . ALA A 1 175 ? -1.069 0.502 -5.747 1.00 94.94 175 ALA A CA 1
ATOM 1402 C C . ALA A 1 175 ? -0.205 1.658 -6.253 1.00 94.94 175 ALA A C 1
ATOM 1404 O O . ALA A 1 175 ? -0.333 2.798 -5.796 1.00 94.94 175 ALA A O 1
ATOM 1405 N N . ARG A 1 176 ? 0.672 1.378 -7.217 1.00 93.69 176 ARG A N 1
ATOM 1406 C CA . ARG A 1 176 ? 1.591 2.354 -7.807 1.00 93.69 176 ARG A CA 1
ATOM 1407 C C . ARG A 1 176 ? 1.512 2.361 -9.319 1.00 93.69 176 ARG A C 1
ATOM 1409 O O . ARG A 1 176 ? 1.305 1.327 -9.938 1.00 93.69 176 ARG A O 1
ATOM 1416 N N . GLY A 1 177 ? 1.721 3.546 -9.894 1.00 84.31 177 GLY A N 1
ATOM 1417 C CA . GLY A 1 177 ? 1.736 3.734 -11.345 1.00 84.31 177 GLY A CA 1
ATOM 1418 C C . GLY A 1 177 ? 0.359 3.829 -12.003 1.00 84.31 177 GLY A C 1
ATOM 1419 O O . GLY A 1 177 ? 0.238 3.446 -13.156 1.00 84.31 177 GLY A O 1
ATOM 1420 N N . ASP A 1 178 ? -0.649 4.309 -11.273 1.00 66.88 178 ASP A N 1
ATOM 1421 C CA . ASP A 1 178 ? -2.049 4.332 -11.715 1.00 66.88 178 ASP A CA 1
ATOM 1422 C C . ASP A 1 178 ? -2.303 5.010 -13.084 1.00 66.88 178 ASP A C 1
ATOM 1424 O O . ASP A 1 178 ? -1.536 5.877 -13.517 1.00 66.88 178 ASP A O 1
ATOM 1428 N N . TYR A 1 179 ? -3.391 4.571 -13.730 1.00 55.66 179 TYR A N 1
ATOM 1429 C CA . TYR A 1 179 ? -3.740 4.585 -15.159 1.00 55.66 179 TYR A CA 1
ATOM 1430 C C . TYR A 1 179 ? -3.698 5.939 -15.872 1.00 55.66 179 TYR A C 1
ATOM 1432 O O . TYR A 1 179 ? -3.547 5.979 -17.096 1.00 55.66 179 TYR A O 1
ATOM 1440 N N . ASP A 1 180 ? -3.808 7.048 -15.147 1.00 54.69 180 ASP A N 1
ATOM 1441 C CA . ASP A 1 180 ? -3.800 8.364 -15.767 1.00 54.69 180 ASP A CA 1
ATOM 1442 C C . ASP A 1 180 ? -2.363 8.857 -15.955 1.00 54.69 180 ASP A C 1
ATOM 1444 O O . ASP A 1 180 ? -1.680 9.303 -15.023 1.00 54.69 180 ASP A O 1
ATOM 1448 N N . GLY A 1 181 ? -1.902 8.849 -17.212 1.00 59.62 181 GLY A N 1
ATOM 1449 C CA . GLY A 1 181 ? -0.597 9.381 -17.637 1.00 59.62 181 GLY A CA 1
ATOM 1450 C C . GLY A 1 181 ? -0.304 10.817 -17.161 1.00 59.62 181 GLY A C 1
ATOM 1451 O O . GLY A 1 181 ? 0.842 11.274 -17.210 1.00 59.62 181 GLY A O 1
ATOM 1452 N N . TYR A 1 182 ? -1.313 11.506 -16.622 1.00 61.41 182 TYR A N 1
ATOM 1453 C CA . TYR A 1 182 ? -1.235 12.773 -15.906 1.00 61.41 182 TYR A CA 1
ATOM 1454 C C . TYR A 1 182 ? -0.200 12.779 -14.764 1.00 61.41 182 TYR A C 1
ATOM 1456 O O . TYR A 1 182 ? 0.602 13.719 -14.638 1.00 61.41 182 TYR A O 1
ATOM 1464 N N . CYS A 1 183 ? -0.148 11.707 -13.967 1.00 67.50 183 CYS A N 1
ATOM 1465 C CA . CYS A 1 183 ? 0.677 11.649 -12.757 1.00 67.50 183 CYS A CA 1
ATOM 1466 C C . CYS A 1 183 ? 2.096 11.109 -12.998 1.00 67.50 183 CYS A C 1
ATOM 1468 O O . CYS A 1 183 ? 2.910 11.141 -12.074 1.00 67.50 183 CYS A O 1
ATOM 1470 N N . ARG A 1 184 ? 2.434 10.655 -14.221 1.00 71.44 184 ARG A N 1
ATOM 1471 C CA . ARG A 1 184 ? 3.765 10.125 -14.603 1.00 71.44 184 ARG A CA 1
ATOM 1472 C C . ARG A 1 184 ? 4.374 9.197 -13.534 1.00 71.44 184 ARG A C 1
ATOM 1474 O O . ARG A 1 184 ? 5.468 9.468 -13.043 1.00 71.44 184 ARG A O 1
ATOM 1481 N N . GLY A 1 185 ? 3.624 8.193 -13.076 1.00 78.88 185 GLY A N 1
ATOM 1482 C CA . GLY A 1 185 ? 4.098 7.228 -12.071 1.00 78.88 185 GLY A CA 1
ATOM 1483 C C . GLY A 1 185 ? 4.192 7.738 -10.619 1.00 78.88 185 GLY A C 1
ATOM 1484 O O . GLY A 1 185 ? 4.522 6.971 -9.716 1.00 78.88 185 GLY A O 1
ATOM 1485 N N . ARG A 1 186 ? 3.862 9.009 -10.345 1.00 88.69 186 ARG A N 1
ATOM 1486 C CA . ARG A 1 186 ? 3.873 9.602 -8.987 1.00 88.69 186 ARG A CA 1
ATOM 1487 C C . ARG A 1 186 ? 2.574 9.374 -8.203 1.00 88.69 186 ARG A C 1
ATOM 1489 O O . ARG A 1 186 ? 2.437 9.904 -7.101 1.00 88.69 186 ARG A O 1
ATOM 1496 N N . GLY A 1 187 ? 1.628 8.632 -8.779 1.00 92.00 187 GLY A N 1
ATOM 1497 C CA . GLY A 1 187 ? 0.382 8.250 -8.123 1.00 92.00 187 GLY A CA 1
ATOM 1498 C C . GLY A 1 187 ? 0.628 7.246 -6.999 1.00 92.00 187 GLY A C 1
ATOM 1499 O O . GLY A 1 187 ? 1.378 6.280 -7.176 1.00 92.00 187 GLY A O 1
ATOM 1500 N N . VAL A 1 188 ? -0.003 7.495 -5.855 1.00 95.00 188 VAL A N 1
ATOM 1501 C CA . VAL A 1 188 ? -0.088 6.597 -4.704 1.00 95.00 188 VAL A CA 1
ATOM 1502 C C . VAL A 1 188 ? -1.560 6.236 -4.527 1.00 95.00 188 VAL A C 1
ATOM 1504 O O . VAL A 1 188 ? -2.345 7.045 -4.030 1.00 95.00 188 VAL A O 1
ATOM 1507 N N . GLY A 1 189 ? -1.916 5.040 -4.995 1.00 94.44 189 GLY A N 1
ATOM 1508 C CA . GLY A 1 189 ? -3.272 4.504 -4.990 1.00 94.44 189 GLY A CA 1
ATOM 1509 C C . GLY A 1 189 ? -3.572 3.777 -3.689 1.00 94.44 189 GLY A C 1
ATOM 1510 O O . GLY A 1 189 ? -3.159 2.635 -3.477 1.00 94.44 189 GLY A O 1
ATOM 1511 N N . VAL A 1 190 ? -4.299 4.453 -2.805 1.00 95.69 190 VAL A N 1
ATOM 1512 C CA . VAL A 1 190 ? -4.941 3.863 -1.625 1.00 95.69 190 VAL A CA 1
ATOM 1513 C C . VAL A 1 190 ? -6.465 3.939 -1.742 1.00 95.69 190 VAL A C 1
ATOM 1515 O O . VAL A 1 190 ? -7.196 3.963 -0.760 1.00 95.69 190 VAL A O 1
ATOM 1518 N N . ASP A 1 191 ? -6.979 3.897 -2.959 1.00 94.94 191 ASP A N 1
ATOM 1519 C CA . ASP A 1 191 ? -8.386 3.738 -3.329 1.00 94.94 191 ASP A CA 1
ATOM 1520 C C . ASP A 1 191 ? -8.672 2.383 -4.009 1.00 94.94 191 ASP A C 1
ATOM 1522 O O . ASP A 1 191 ? -9.752 1.831 -3.836 1.00 94.94 191 ASP A O 1
ATOM 1526 N N . SER A 1 192 ? -7.675 1.776 -4.661 1.00 94.38 192 SER A N 1
ATOM 1527 C CA . SER A 1 192 ? -7.807 0.506 -5.388 1.00 94.38 192 SER A CA 1
ATOM 1528 C C . SER A 1 192 ? -8.246 -0.679 -4.520 1.00 94.38 192 SER A C 1
ATOM 1530 O O . SER A 1 192 ? -7.628 -0.949 -3.496 1.00 94.38 192 SER A O 1
ATOM 1532 N N . LEU A 1 193 ? -9.254 -1.444 -4.912 1.00 95.62 193 LEU A N 1
ATOM 1533 C CA . LEU A 1 193 ? -9.792 -2.510 -4.062 1.00 95.62 193 LEU A CA 1
ATOM 1534 C C . LEU A 1 193 ? -8.781 -3.662 -3.884 1.00 95.62 193 LEU A C 1
ATOM 1536 O O . LEU A 1 193 ? -8.048 -3.966 -4.822 1.00 95.62 193 LEU A O 1
ATOM 1540 N N . PRO A 1 194 ? -8.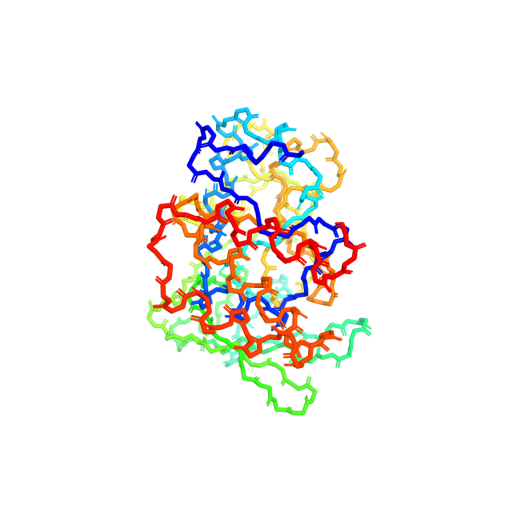719 -4.338 -2.720 1.00 96.19 194 PRO A N 1
ATOM 1541 C CA . PRO A 1 194 ? -7.853 -5.506 -2.532 1.00 96.19 194 PRO A CA 1
ATOM 1542 C C . PRO A 1 194 ? -8.119 -6.659 -3.518 1.00 96.19 194 PRO A C 1
ATOM 1544 O O . PRO A 1 194 ? -7.215 -7.441 -3.806 1.00 96.19 194 PRO A O 1
ATOM 1547 N N . SER A 1 195 ? -9.345 -6.761 -4.032 1.00 96.00 195 SER A N 1
ATOM 1548 C CA . SER A 1 195 ? -9.754 -7.690 -5.091 1.00 96.00 195 SER A CA 1
ATOM 1549 C C . SER A 1 195 ? -9.273 -7.306 -6.492 1.00 96.00 195 SER A C 1
ATOM 1551 O O . SER A 1 195 ? -9.269 -8.170 -7.372 1.00 96.00 195 SER A O 1
ATOM 1553 N N . ASN A 1 196 ? -8.818 -6.066 -6.706 1.00 95.00 196 ASN A N 1
ATOM 1554 C CA . ASN A 1 196 ? -8.253 -5.657 -7.986 1.00 95.00 196 ASN A CA 1
ATOM 1555 C C . ASN A 1 196 ? -7.009 -6.494 -8.302 1.00 95.00 196 ASN A C 1
ATOM 1557 O O . ASN A 1 196 ? -6.171 -6.768 -7.438 1.00 95.00 196 ASN A O 1
ATOM 1561 N N . ARG A 1 197 ? -6.878 -6.870 -9.575 1.00 94.44 197 ARG A N 1
ATOM 1562 C CA . ARG A 1 197 ? -5.714 -7.591 -10.091 1.00 94.44 197 ARG A CA 1
ATOM 1563 C C . ARG A 1 197 ? -4.720 -6.589 -10.657 1.00 94.44 197 ARG A C 1
ATOM 1565 O O . ARG A 1 197 ? -5.028 -5.941 -11.652 1.00 94.44 197 ARG A O 1
ATOM 1572 N N . PHE A 1 198 ? -3.546 -6.475 -10.042 1.00 94.06 198 PHE A N 1
ATOM 1573 C CA . PHE A 1 198 ? -2.487 -5.556 -10.470 1.00 94.06 198 PHE A CA 1
ATOM 1574 C C . PHE A 1 198 ? -1.168 -6.280 -10.700 1.00 94.06 198 PHE A C 1
ATOM 1576 O O . PHE A 1 198 ? -0.945 -7.376 -10.183 1.00 94.06 198 PHE A O 1
ATOM 1583 N N . GLY A 1 199 ? -0.286 -5.664 -11.486 1.00 93.62 199 GLY A N 1
ATOM 1584 C CA . GLY A 1 199 ? 1.050 -6.202 -11.704 1.00 93.62 199 GLY A CA 1
ATOM 1585 C C . GLY A 1 199 ? 1.893 -6.198 -10.427 1.00 93.62 199 GLY A C 1
ATOM 1586 O O . GLY A 1 199 ? 1.504 -5.656 -9.389 1.00 93.62 199 GLY A O 1
ATOM 1587 N N . VAL A 1 200 ? 3.080 -6.798 -10.496 1.00 92.75 200 VAL A N 1
ATOM 1588 C CA . VAL A 1 200 ? 4.043 -6.788 -9.386 1.00 92.75 200 VAL A CA 1
ATOM 1589 C C . VAL A 1 200 ? 5.463 -6.636 -9.910 1.00 92.75 200 VAL A C 1
ATOM 1591 O O . VAL A 1 200 ? 5.917 -7.420 -10.748 1.00 92.75 200 VAL A O 1
ATOM 1594 N N . LEU A 1 201 ? 6.181 -5.651 -9.368 1.00 91.25 201 LEU A N 1
ATOM 1595 C CA . LEU A 1 201 ? 7.605 -5.441 -9.629 1.00 91.25 201 LEU A CA 1
ATOM 1596 C C . LEU A 1 201 ? 8.447 -6.060 -8.506 1.00 91.25 201 LEU A C 1
ATOM 1598 O O . LEU A 1 201 ? 8.070 -5.975 -7.334 1.00 91.25 201 LEU A O 1
ATOM 1602 N N . VAL A 1 202 ? 9.599 -6.640 -8.852 1.00 89.56 202 VAL A N 1
ATOM 1603 C CA . VAL A 1 202 ? 10.517 -7.289 -7.901 1.00 89.56 202 VAL A CA 1
ATOM 1604 C C . VAL A 1 202 ? 11.970 -6.854 -8.125 1.00 89.56 202 VAL A C 1
ATOM 1606 O O . VAL A 1 202 ? 12.344 -6.360 -9.192 1.00 89.56 202 VAL A O 1
ATOM 1609 N N . GLU A 1 203 ? 12.830 -7.034 -7.128 1.00 82.75 203 GLU A N 1
ATOM 1610 C CA . GLU A 1 203 ? 14.270 -6.826 -7.308 1.00 82.75 203 GLU A CA 1
ATOM 1611 C C . GLU A 1 203 ? 14.875 -7.857 -8.278 1.00 82.75 203 GLU A C 1
ATOM 1613 O O . GLU A 1 203 ? 14.506 -9.032 -8.299 1.00 82.75 203 GLU A O 1
ATOM 1618 N N . ALA A 1 204 ? 15.839 -7.430 -9.100 1.00 67.88 204 ALA A N 1
ATOM 1619 C CA . ALA A 1 204 ? 16.378 -8.268 -10.175 1.00 67.88 204 ALA A CA 1
ATOM 1620 C C . ALA A 1 204 ? 17.126 -9.523 -9.705 1.00 67.88 204 ALA A C 1
ATOM 1622 O O . ALA A 1 204 ? 17.211 -10.482 -10.474 1.00 67.88 204 ALA A O 1
ATOM 1623 N N . LYS A 1 205 ? 17.674 -9.515 -8.483 1.00 64.06 205 LYS A N 1
ATOM 1624 C CA . LYS A 1 205 ? 18.460 -10.628 -7.927 1.00 64.06 205 LYS A CA 1
ATOM 1625 C C . LYS A 1 205 ? 17.601 -11.848 -7.574 1.00 64.06 205 LYS A C 1
ATOM 1627 O O . LYS A 1 205 ? 18.106 -12.962 -7.618 1.00 64.06 205 LYS A O 1
ATOM 1632 N N . ASP A 1 206 ? 16.311 -11.655 -7.304 1.00 52.78 206 ASP A N 1
ATOM 1633 C CA . ASP A 1 206 ? 15.392 -12.727 -6.882 1.00 52.78 206 ASP A CA 1
ATOM 1634 C C . ASP A 1 206 ? 14.508 -13.244 -8.019 1.00 52.78 206 ASP A C 1
ATOM 1636 O O . ASP A 1 206 ? 13.783 -14.230 -7.878 1.00 52.78 206 ASP A O 1
ATOM 1640 N N . ALA A 1 207 ? 14.560 -12.592 -9.176 1.00 52.16 207 ALA A N 1
ATOM 1641 C CA . ALA A 1 207 ? 13.731 -12.946 -10.316 1.00 52.16 207 ALA A CA 1
ATOM 1642 C C . ALA A 1 207 ? 14.161 -14.250 -11.006 1.00 52.16 207 ALA A C 1
ATOM 1644 O O . ALA A 1 207 ? 13.317 -14.926 -11.589 1.00 52.16 207 ALA A O 1
ATOM 1645 N N . GLU A 1 208 ? 15.433 -14.645 -10.915 1.00 51.06 208 GLU A N 1
ATOM 1646 C CA . GLU A 1 208 ? 15.915 -15.906 -11.501 1.00 51.06 208 GLU A CA 1
ATOM 1647 C C . GLU A 1 208 ? 15.377 -17.137 -10.756 1.00 51.06 208 GLU A C 1
ATOM 1649 O O . GLU A 1 208 ? 14.932 -18.090 -11.394 1.00 51.06 208 GLU A O 1
ATOM 1654 N N . LEU A 1 209 ? 15.310 -17.093 -9.420 1.00 47.88 209 LEU A N 1
ATOM 1655 C CA . LEU A 1 209 ? 14.720 -18.167 -8.611 1.00 47.88 209 LEU A CA 1
ATOM 1656 C C . LEU A 1 209 ? 13.185 -18.132 -8.610 1.00 47.88 209 LEU A C 1
ATOM 1658 O O . LEU A 1 209 ? 12.548 -19.176 -8.757 1.00 47.88 209 LEU A O 1
ATOM 1662 N N . SER A 1 210 ? 12.578 -16.947 -8.487 1.00 54.00 210 SER A N 1
ATOM 1663 C CA . SER A 1 210 ? 11.116 -16.814 -8.406 1.00 54.00 210 SER A CA 1
ATOM 1664 C C . SER A 1 210 ? 10.403 -17.091 -9.725 1.00 54.00 210 SER A C 1
ATOM 1666 O O . SER A 1 210 ? 9.335 -17.690 -9.702 1.00 54.00 210 SER A O 1
ATOM 1668 N N . THR A 1 211 ? 10.985 -16.749 -10.881 1.00 57.00 211 THR A N 1
ATOM 1669 C CA . THR A 1 211 ? 10.381 -17.075 -12.188 1.00 57.00 211 THR A CA 1
ATOM 1670 C C . THR A 1 211 ? 10.348 -18.585 -12.417 1.00 57.00 211 THR A C 1
ATOM 1672 O O . THR A 1 211 ? 9.358 -19.112 -12.921 1.00 57.00 211 THR A O 1
ATOM 1675 N N . VAL A 1 212 ? 11.405 -19.302 -12.024 1.00 59.12 212 VAL A N 1
ATOM 1676 C CA . VAL A 1 212 ? 11.454 -20.768 -12.113 1.00 59.12 212 VAL A CA 1
ATOM 1677 C C . VAL A 1 212 ? 10.452 -21.393 -11.141 1.00 59.12 212 VAL A C 1
ATOM 1679 O O . VAL A 1 212 ? 9.682 -22.258 -11.546 1.00 59.12 212 VAL A O 1
ATOM 1682 N N . GLN A 1 213 ? 10.389 -20.915 -9.894 1.00 62.19 213 GLN A N 1
ATOM 1683 C CA . GLN A 1 213 ? 9.444 -21.417 -8.890 1.00 62.19 213 GLN A CA 1
ATOM 1684 C C . GLN A 1 213 ? 7.980 -21.108 -9.227 1.00 62.19 213 GLN A C 1
ATOM 1686 O O . GLN A 1 213 ? 7.137 -21.990 -9.096 1.00 62.19 213 GLN A O 1
ATOM 1691 N N . ALA A 1 214 ? 7.666 -19.901 -9.702 1.00 60.47 214 ALA A N 1
ATOM 1692 C CA . ALA A 1 214 ? 6.315 -19.509 -10.101 1.00 60.47 214 ALA A CA 1
ATOM 1693 C C . ALA A 1 214 ? 5.842 -20.297 -11.328 1.00 60.47 214 ALA A C 1
ATOM 1695 O O . ALA A 1 214 ? 4.711 -20.780 -11.351 1.00 60.47 214 ALA A O 1
ATOM 1696 N N . LYS A 1 215 ? 6.719 -20.510 -12.320 1.00 62.75 215 LYS A N 1
ATOM 1697 C CA . LYS A 1 215 ? 6.417 -21.398 -13.451 1.00 62.75 215 LYS A CA 1
ATOM 1698 C C . LYS A 1 215 ? 6.242 -22.849 -13.007 1.00 62.75 215 LYS A C 1
ATOM 1700 O O . LYS A 1 215 ? 5.356 -23.513 -13.531 1.00 62.75 215 LYS A O 1
ATOM 1705 N N . LEU A 1 216 ? 7.023 -23.327 -12.034 1.00 60.59 216 LEU A N 1
ATOM 1706 C CA . LEU A 1 216 ? 6.830 -24.655 -11.444 1.00 60.59 216 LEU A CA 1
ATOM 1707 C C . LEU A 1 216 ? 5.472 -24.769 -10.741 1.00 60.59 216 LEU A C 1
ATOM 1709 O O . LEU A 1 216 ? 4.748 -25.718 -11.002 1.00 60.59 216 LEU A O 1
ATOM 1713 N N . GLN A 1 217 ? 5.092 -23.798 -9.910 1.00 63.81 217 GLN A N 1
ATOM 1714 C CA . GLN A 1 217 ? 3.802 -23.796 -9.206 1.00 63.81 217 GLN A CA 1
ATOM 1715 C C . GLN A 1 217 ? 2.612 -23.695 -10.171 1.00 63.81 217 GLN A C 1
ATOM 1717 O O . GLN A 1 217 ? 1.580 -24.338 -9.977 1.00 63.81 217 GLN A O 1
A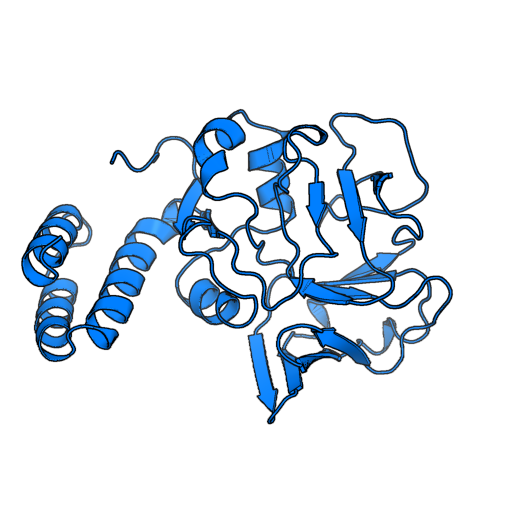TOM 1722 N N . LEU A 1 218 ? 2.747 -22.907 -11.239 1.00 57.66 218 LEU A N 1
ATOM 1723 C CA . LEU A 1 218 ? 1.742 -22.833 -12.294 1.00 57.66 218 LEU A CA 1
ATOM 1724 C C . LEU A 1 218 ? 1.652 -24.156 -13.072 1.00 57.66 218 LEU A C 1
ATOM 1726 O O . LEU A 1 218 ? 0.548 -24.630 -13.338 1.00 57.66 218 LEU A O 1
ATOM 1730 N N . ALA A 1 219 ? 2.788 -24.789 -13.378 1.00 54.81 219 ALA A N 1
ATOM 1731 C CA . ALA A 1 219 ? 2.832 -26.112 -13.996 1.00 54.81 219 ALA A CA 1
ATOM 1732 C C . ALA A 1 219 ? 2.225 -27.193 -13.084 1.00 54.81 219 ALA A C 1
ATOM 1734 O O . ALA A 1 219 ? 1.450 -28.007 -13.570 1.00 54.81 219 ALA A O 1
ATOM 1735 N N . GLU A 1 220 ? 2.470 -27.162 -11.768 1.00 64.12 220 GLU A N 1
ATOM 1736 C CA . GLU A 1 220 ? 1.828 -28.050 -10.780 1.00 64.12 220 GLU A CA 1
ATOM 1737 C C . GLU A 1 220 ? 0.298 -27.934 -10.816 1.00 64.12 220 GLU A C 1
ATOM 1739 O O . GLU A 1 220 ? -0.410 -28.923 -10.634 1.00 64.12 220 GLU A O 1
ATOM 1744 N N . LYS A 1 221 ? -0.224 -26.735 -11.094 1.00 61.91 221 LYS A N 1
ATOM 1745 C CA . LYS A 1 221 ? -1.665 -26.474 -11.168 1.00 61.91 221 LYS A CA 1
ATOM 1746 C C . LYS A 1 221 ? -2.298 -26.903 -12.497 1.00 61.91 221 LYS A C 1
ATOM 1748 O O . LYS A 1 221 ? -3.465 -27.286 -12.502 1.00 61.91 221 LYS A O 1
ATOM 1753 N N . ILE A 1 222 ? -1.570 -26.800 -13.612 1.00 57.78 222 ILE A N 1
ATOM 1754 C CA . ILE A 1 222 ? -2.099 -27.036 -14.971 1.00 57.78 222 ILE A CA 1
ATOM 1755 C C . ILE A 1 222 ? -1.805 -28.462 -15.462 1.00 57.78 222 ILE A C 1
ATOM 1757 O O . ILE A 1 222 ? -2.628 -29.059 -16.151 1.00 57.78 222 ILE A O 1
ATOM 1761 N N . ALA A 1 223 ? -0.646 -29.011 -15.101 1.00 67.75 223 ALA A N 1
ATOM 1762 C CA . ALA A 1 223 ? -0.136 -30.301 -15.552 1.00 67.75 223 ALA A CA 1
ATOM 1763 C C . ALA A 1 223 ? 0.677 -30.980 -14.424 1.00 67.75 223 ALA A C 1
ATOM 1765 O O . ALA A 1 223 ? 1.910 -31.026 -14.484 1.00 67.75 223 ALA A O 1
ATOM 1766 N N . PRO A 1 224 ? 0.007 -31.513 -13.384 1.00 69.12 224 PRO A N 1
ATOM 1767 C CA . PRO A 1 224 ? 0.664 -32.045 -12.185 1.00 69.12 224 PRO A CA 1
ATOM 1768 C C . PRO A 1 224 ? 1.666 -33.176 -12.478 1.00 69.12 224 PRO A C 1
ATOM 1770 O O . PRO A 1 224 ? 2.692 -33.270 -11.805 1.00 69.12 224 PRO A O 1
ATOM 1773 N N . ASP A 1 225 ? 1.436 -33.967 -13.530 1.00 68.88 225 ASP A N 1
ATOM 1774 C CA . ASP A 1 225 ? 2.347 -35.045 -13.943 1.00 68.88 225 ASP A CA 1
ATOM 1775 C C . ASP A 1 225 ? 3.647 -34.515 -14.585 1.00 68.88 225 ASP A C 1
ATOM 1777 O O . ASP A 1 225 ? 4.711 -35.113 -14.425 1.00 68.88 225 ASP A O 1
ATOM 1781 N N . ALA A 1 226 ? 3.601 -33.356 -15.257 1.00 62.16 226 ALA A N 1
ATOM 1782 C CA . ALA A 1 226 ? 4.781 -32.698 -15.831 1.00 62.16 226 ALA A CA 1
ATOM 1783 C C . ALA A 1 226 ? 5.612 -31.960 -14.766 1.00 62.16 226 ALA A C 1
ATOM 1785 O O . ALA A 1 226 ? 6.828 -31.801 -14.901 1.00 62.16 226 ALA A O 1
ATOM 1786 N N . ALA A 1 227 ? 4.967 -31.532 -13.680 1.00 63.16 227 ALA A N 1
ATOM 1787 C CA . ALA A 1 227 ? 5.622 -30.817 -12.596 1.00 63.16 227 ALA A CA 1
ATOM 1788 C C . ALA A 1 227 ? 6.609 -31.684 -11.800 1.00 63.16 227 ALA A C 1
ATOM 1790 O O . ALA A 1 227 ? 7.650 -31.187 -11.366 1.00 63.16 227 ALA A O 1
ATOM 1791 N N . ALA A 1 228 ? 6.333 -32.984 -11.654 1.00 68.88 228 ALA A N 1
ATOM 1792 C CA . ALA A 1 228 ? 7.243 -33.920 -10.994 1.00 68.88 228 ALA A CA 1
ATOM 1793 C C . ALA A 1 228 ? 8.591 -34.044 -11.736 1.00 68.88 228 ALA A C 1
ATOM 1795 O O . ALA A 1 228 ? 9.649 -34.039 -11.101 1.00 68.88 228 ALA A O 1
ATOM 1796 N N . GLU A 1 229 ? 8.571 -34.076 -13.073 1.00 67.44 229 GLU A N 1
ATOM 1797 C CA . GLU A 1 229 ? 9.789 -34.158 -13.892 1.00 67.44 229 GLU A CA 1
ATOM 1798 C C . GLU A 1 229 ? 10.544 -32.816 -13.921 1.00 67.44 229 GLU A C 1
ATOM 1800 O O . GLU A 1 229 ? 11.771 -32.790 -13.807 1.00 67.44 229 GLU A O 1
ATOM 1805 N N . LEU A 1 230 ? 9.824 -31.685 -13.962 1.00 63.66 230 LEU A N 1
ATOM 1806 C CA . LEU A 1 230 ? 10.414 -30.344 -13.839 1.00 63.66 230 LEU A CA 1
ATOM 1807 C C . LEU A 1 230 ? 11.125 -30.137 -12.496 1.00 63.66 230 LEU A C 1
ATOM 1809 O O . LEU A 1 230 ? 12.204 -29.546 -12.455 1.00 63.66 230 LEU A O 1
ATOM 1813 N N . LYS A 1 231 ? 10.559 -30.656 -11.404 1.00 67.62 231 LYS A N 1
ATOM 1814 C CA . LYS A 1 231 ? 11.156 -30.592 -10.065 1.00 67.62 231 LYS A CA 1
ATOM 1815 C C . LYS A 1 231 ? 12.447 -31.407 -9.981 1.00 67.62 231 LYS A C 1
ATOM 1817 O O . LYS A 1 231 ? 13.460 -30.891 -9.515 1.00 67.62 231 LYS A O 1
ATOM 1822 N N . ARG A 1 232 ? 12.454 -32.622 -10.545 1.00 72.56 232 ARG A N 1
ATOM 1823 C CA . ARG A 1 232 ? 13.658 -33.468 -10.641 1.00 72.56 232 ARG A CA 1
ATOM 1824 C C . ARG A 1 232 ? 14.770 -32.816 -11.474 1.00 72.56 232 ARG A C 1
ATOM 1826 O O . ARG A 1 232 ? 15.953 -32.953 -11.160 1.00 72.56 232 ARG A O 1
ATOM 1833 N N . LEU A 1 233 ? 14.406 -32.104 -12.540 1.00 65.81 233 LEU A N 1
ATOM 1834 C CA . LEU A 1 233 ? 15.356 -31.380 -13.389 1.00 65.81 233 LEU A CA 1
ATOM 1835 C C . LEU A 1 233 ? 15.901 -30.126 -12.698 1.00 65.81 233 LEU A C 1
ATOM 1837 O O . LEU A 1 233 ? 17.103 -29.876 -12.759 1.00 65.81 233 LEU A O 1
ATOM 1841 N N . ALA A 1 234 ? 15.067 -29.375 -11.980 1.00 63.22 234 ALA A N 1
ATOM 1842 C CA . ALA A 1 234 ? 15.510 -28.212 -11.211 1.00 63.22 234 ALA A CA 1
ATOM 1843 C C . ALA A 1 234 ? 16.500 -28.585 -10.088 1.00 63.22 234 ALA A C 1
ATOM 1845 O O . ALA A 1 234 ? 17.433 -27.832 -9.825 1.00 63.22 234 ALA A O 1
ATOM 1846 N N . GLU A 1 235 ? 16.352 -29.761 -9.471 1.00 64.94 235 GLU A N 1
ATOM 1847 C CA . GLU A 1 235 ? 17.255 -30.264 -8.419 1.00 64.94 235 GLU A CA 1
ATOM 1848 C C . GLU A 1 235 ? 18.625 -30.733 -8.946 1.00 64.94 235 GLU A C 1
ATOM 1850 O O . GLU A 1 235 ? 19.589 -30.819 -8.187 1.00 64.94 235 GLU A O 1
ATOM 1855 N N . THR A 1 236 ? 18.730 -31.032 -10.243 1.00 62.31 236 THR A N 1
ATOM 1856 C CA . THR A 1 236 ? 19.939 -31.598 -10.873 1.00 62.31 236 THR A CA 1
ATOM 1857 C C . THR A 1 236 ? 20.683 -30.609 -11.773 1.00 62.31 236 THR A C 1
ATOM 1859 O O . THR A 1 236 ? 21.820 -30.864 -12.174 1.00 62.31 236 THR A O 1
ATOM 1862 N N . THR A 1 237 ? 20.077 -29.458 -12.063 1.00 56.50 237 THR A N 1
ATOM 1863 C CA . THR A 1 237 ? 20.602 -28.464 -13.003 1.00 56.50 237 THR A CA 1
ATOM 1864 C C . THR A 1 237 ? 21.298 -27.327 -12.255 1.00 56.50 237 THR A C 1
ATOM 1866 O O . THR A 1 237 ? 20.726 -26.717 -11.355 1.00 56.50 237 THR A O 1
ATOM 1869 N N . LYS A 1 238 ? 22.548 -27.010 -12.625 1.00 56.84 238 LYS A N 1
ATOM 1870 C CA . LYS A 1 238 ? 23.273 -25.864 -12.050 1.00 56.84 238 LYS A CA 1
ATOM 1871 C C . LYS A 1 238 ? 22.529 -24.547 -12.349 1.00 56.84 238 LYS A C 1
ATOM 1873 O O . LYS A 1 238 ? 21.997 -24.428 -13.458 1.00 56.84 238 LYS A O 1
AT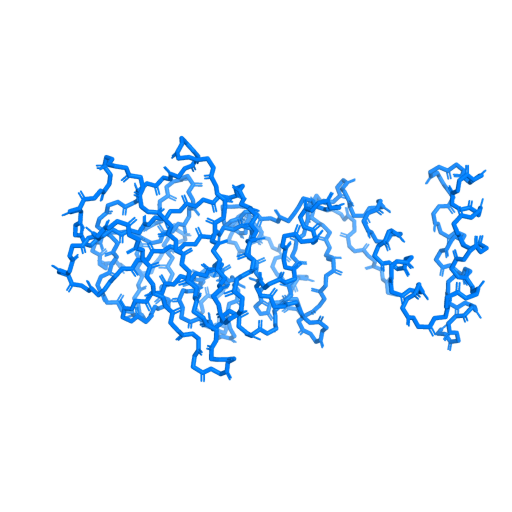OM 1878 N N . PRO A 1 239 ? 22.570 -23.543 -11.443 1.00 50.94 239 PRO A N 1
ATOM 1879 C CA . PRO A 1 239 ? 21.889 -22.245 -11.607 1.00 50.94 239 PRO A CA 1
ATOM 1880 C C . PRO A 1 239 ? 22.186 -21.536 -12.935 1.00 50.94 239 PRO A C 1
ATOM 1882 O O . PRO A 1 239 ? 21.388 -20.764 -13.439 1.00 50.94 239 PRO A O 1
ATOM 1885 N N . GLU A 1 240 ? 23.321 -21.849 -13.543 1.00 49.31 240 GLU A N 1
ATOM 1886 C CA . GLU A 1 240 ? 23.821 -21.265 -14.789 1.00 49.31 240 GLU A CA 1
ATOM 1887 C C . GLU A 1 240 ? 23.071 -21.763 -16.043 1.00 49.31 240 GLU A C 1
ATOM 1889 O O . GLU A 1 240 ? 23.329 -21.297 -17.146 1.00 49.31 240 GLU A O 1
ATOM 1894 N N . SER A 1 241 ? 22.132 -22.707 -15.892 1.00 55.91 241 SER A N 1
ATOM 1895 C CA . SER A 1 241 ? 21.435 -23.381 -17.005 1.00 55.91 241 SER A CA 1
ATOM 1896 C C . SER A 1 241 ? 19.927 -23.076 -17.058 1.00 55.91 241 SER A C 1
ATOM 1898 O O . SER A 1 241 ? 19.153 -23.830 -17.647 1.00 55.91 241 SER A O 1
ATOM 1900 N N . ILE A 1 242 ? 19.491 -21.969 -16.443 1.00 55.03 242 ILE A N 1
ATOM 1901 C CA . ILE A 1 242 ? 18.079 -21.544 -16.337 1.00 55.03 242 ILE A CA 1
ATOM 1902 C C . ILE A 1 242 ? 17.398 -21.341 -17.708 1.00 55.03 242 ILE A C 1
ATOM 1904 O O . ILE A 1 242 ? 16.187 -21.558 -17.829 1.00 55.03 242 ILE A O 1
ATOM 1908 N N . GLU A 1 243 ? 18.146 -21.002 -18.763 1.00 55.88 243 GLU A N 1
ATOM 1909 C CA . GLU A 1 243 ? 17.604 -20.919 -20.131 1.00 55.88 243 GLU A CA 1
ATOM 1910 C C . GLU A 1 243 ? 17.049 -22.269 -20.618 1.00 55.88 243 GLU A C 1
ATOM 1912 O O . GLU A 1 243 ? 15.952 -22.309 -21.182 1.00 55.88 243 GLU A O 1
ATOM 1917 N N . ASN A 1 244 ? 17.713 -23.382 -20.283 1.00 58.94 244 ASN A N 1
ATOM 1918 C CA . ASN A 1 244 ? 17.273 -24.730 -20.661 1.00 58.94 244 ASN A CA 1
ATOM 1919 C C . ASN A 1 244 ? 15.956 -25.126 -19.974 1.00 58.94 244 ASN A C 1
ATOM 1921 O O . ASN A 1 244 ? 15.124 -25.806 -20.570 1.00 58.94 244 ASN A O 1
ATOM 1925 N N . LEU A 1 245 ? 15.727 -24.670 -18.737 1.00 58.50 245 LEU A N 1
ATOM 1926 C CA . LEU A 1 245 ? 14.467 -24.903 -18.021 1.00 58.50 245 LEU A CA 1
ATOM 1927 C C . LEU A 1 245 ? 13.303 -24.128 -18.651 1.00 58.50 245 LEU A C 1
ATOM 1929 O O . LEU A 1 245 ? 12.186 -24.635 -18.717 1.00 58.50 245 LEU A O 1
ATOM 1933 N N . THR A 1 246 ? 13.550 -22.913 -19.143 1.00 58.78 246 THR A N 1
ATOM 1934 C CA . THR A 1 246 ? 12.503 -22.098 -19.777 1.00 58.78 246 THR A CA 1
ATOM 1935 C C . THR A 1 246 ? 12.067 -22.665 -21.129 1.00 58.78 246 THR A C 1
ATOM 1937 O O . THR A 1 246 ? 10.869 -22.684 -21.408 1.00 58.78 246 THR A O 1
ATOM 1940 N N . GLU A 1 247 ? 13.009 -23.140 -21.946 1.00 63.38 247 GLU A N 1
ATOM 1941 C CA . GLU A 1 247 ? 12.727 -23.860 -23.200 1.00 63.38 247 GLU A CA 1
ATOM 1942 C C . GLU A 1 247 ? 11.915 -25.137 -22.945 1.00 63.38 247 GLU A C 1
ATOM 1944 O O . GLU A 1 247 ? 10.924 -25.397 -23.623 1.00 63.38 247 GLU A O 1
ATOM 1949 N N . LEU A 1 248 ? 12.276 -25.900 -21.910 1.00 59.25 248 LEU A N 1
ATOM 1950 C CA . LEU A 1 248 ? 11.582 -27.136 -21.562 1.00 59.25 248 LEU A CA 1
ATOM 1951 C C . LEU A 1 248 ? 10.145 -26.893 -21.081 1.00 59.25 248 LEU A C 1
ATOM 1953 O O . LEU A 1 248 ? 9.235 -27.625 -21.459 1.00 59.25 248 LEU A O 1
ATOM 1957 N N . ILE A 1 249 ? 9.925 -25.853 -20.270 1.00 59.31 249 ILE A N 1
ATOM 1958 C CA . ILE A 1 249 ? 8.584 -25.484 -19.793 1.00 59.31 249 ILE A CA 1
ATOM 1959 C C . ILE A 1 249 ? 7.677 -25.134 -20.971 1.00 59.31 249 ILE A C 1
ATOM 1961 O O . ILE A 1 249 ? 6.564 -25.642 -21.024 1.00 59.31 249 ILE A O 1
ATOM 1965 N N . LYS A 1 250 ? 8.160 -24.337 -21.931 1.00 64.75 250 LYS A N 1
ATOM 1966 C CA . LYS A 1 250 ? 7.421 -24.020 -23.165 1.00 64.75 250 LYS A CA 1
ATOM 1967 C C . LYS A 1 250 ? 7.019 -25.280 -23.931 1.00 64.75 250 LYS A C 1
ATOM 1969 O O . LYS A 1 250 ? 5.858 -25.457 -24.289 1.00 64.75 250 LYS A O 1
ATOM 1974 N N . LEU A 1 251 ? 7.967 -26.206 -24.082 1.00 61.44 251 LEU A N 1
ATOM 1975 C CA . LEU A 1 251 ? 7.753 -27.470 -24.781 1.00 61.44 251 LEU A CA 1
ATOM 1976 C C . LEU A 1 251 ? 6.690 -28.353 -24.100 1.00 61.44 251 LEU A C 1
ATOM 1978 O O . LEU A 1 251 ? 5.924 -29.028 -24.782 1.00 61.44 251 LEU A O 1
ATOM 1982 N N . LEU A 1 252 ? 6.626 -28.330 -22.765 1.00 54.22 252 LEU A N 1
ATOM 1983 C CA . LEU A 1 252 ? 5.676 -29.114 -21.966 1.00 54.22 252 LEU A CA 1
ATOM 1984 C C . LEU A 1 252 ? 4.294 -28.459 -21.842 1.00 54.22 252 LEU A C 1
ATOM 1986 O O . LEU A 1 252 ? 3.298 -29.169 -21.723 1.00 54.22 252 LEU A O 1
ATOM 1990 N N . THR A 1 253 ? 4.212 -27.128 -21.864 1.00 57.00 253 THR A N 1
ATOM 1991 C CA . THR A 1 253 ? 2.940 -26.390 -21.790 1.00 57.00 253 THR A CA 1
ATOM 1992 C C . THR A 1 253 ? 2.333 -26.092 -23.162 1.00 57.00 253 THR A C 1
ATOM 1994 O O . THR A 1 253 ? 1.212 -25.589 -23.227 1.00 57.00 253 THR A O 1
ATOM 1997 N N . GLY A 1 254 ? 3.041 -26.416 -24.250 1.00 61.03 254 GLY A N 1
ATOM 1998 C CA . GLY A 1 254 ? 2.613 -26.134 -25.622 1.00 61.03 254 GLY A CA 1
ATOM 1999 C C . GLY A 1 254 ? 2.644 -24.644 -25.979 1.00 61.03 254 GLY A C 1
ATOM 2000 O O . GLY A 1 254 ? 1.875 -24.221 -26.844 1.00 61.03 254 GLY A O 1
ATOM 2001 N N . GLN A 1 255 ? 3.480 -23.861 -25.286 1.00 49.12 255 GLN A N 1
ATOM 2002 C CA . GLN A 1 255 ? 3.681 -22.419 -25.489 1.00 49.12 255 GLN A CA 1
ATOM 2003 C C . GLN A 1 255 ? 4.917 -22.101 -26.331 1.00 49.12 255 GLN A C 1
ATOM 2005 O O . GLN A 1 255 ? 5.881 -22.896 -26.315 1.00 49.12 255 GLN A O 1
#

Sequence (255 aa):
MQTMEKRGVRVLVPCSEGVTADELPTLMKTANVLTNKQFDHVLVETDIWKSVMEYLPAWSRTMTGYTEPGRRFGSALEYTDSESGLIWTFPVPAEFRKTKNGILVVENFGLERKGKRVIIQANEADVCLINNFPNETEQWYKADQTFGIPYGSPIERSDSARYLWRINKRVGPVARGDYDGYCRGRGVGVDSLPSNRFGVLVEAKDAELSTVQAKLQLAEKIAPDAAAELKRLAETTKPESIENLTELIKLLTGQ

pLDDT: mean 84.38, std 16.86, range [32.16, 98.81]

Foldseek 3Di:
DDFPLPDFKGFDFFLVRFDFQQCVVVLVVQFAFAALVSLLCCQQVDPNCVVCLRQPQAFGLKWKWDAAAPDWADQWGWDQQPPLRAIEIEGAQPVRGRAGQKMKIANDWHWDDDPSYIYTHDDNVRIDIDHANDNDAQAKAAADPPRRHGHDDGDDDDSRIAHEHADRTDTGTWTWDDDDCVRRGRYTDHPDGSRRGGTTMGTSVSCLRSNLVVLLVVCCVVPVPVSVVLVVCVVVDDSVCSVVSVVVSCVVVVD